Protein AF-A0A4V2XV03-F1 (afdb_monomer)

Mean predicted aligned error: 6.7 Å

Sequence (276 aa):
MIDAARNVFGERLPIWFRFLADQPLDALDALFARSYHHGPLHTVEPDHLLLEWATTIRDAGFHRALDETIAGWLTRRWRPDGGAQPGVDVVWQRALRTIANLDPVPRGCVQVLRNHWDDALRRLGPMTRNAAHDPLGWYWAAVSRVQPDDALVEHWFRLCNVTPGTPVFHAHWGLLGLRRLDGPAPHVAAMTMAGLRRFLLAVDAMVADRRLHQTEGRALARTECHAVLRAYPARALWREHWGDGSDLPVEPRRWLRGVVRDLDGGSSRSKSTGLK

Secondary structure (DSSP, 8-state):
-HHHHHHHHGGG--HHHHHHHHSHHHHHHHHHTT-S--GGGGGS-HHHHHHHHHHH---HHHHHHHHHHHHHHHHHHHS--SS--TTHHHHHHHHHHHHHH-SS--HHHHHHHHHTHHHHHHHHGGG--BTTB-HHHHHHHHHTT---SGGGHHHHHHHHTT-TTS-GGGHHHHHHHHHT-SS-HHHHHHHHHHHHHHHHHHHHHHHHTTSS-HHHHHHHHHHHHHHHHHH---HHHHHHHHTTTTTS-HHHHHHHHHHHHHHHHHHTTSS-----

Nearest PDB structures (foldseek):
  3qml-assembly2_D  TM=4.808E-01  e=4.958E+00  Saccharomyces cerevisiae
  5qsu-assembly3_B  TM=2.839E-01  e=7.245E-01  Homo sapiens
  6nmg-assembly1_A  TM=4.837E-01  e=6.643E+00  Rattus norvegicus
  7sqc-assembly1_N0  TM=3.877E-01  e=4.958E+00  Chlamydomonas reinhardtii

pLDDT: mean 87.42, std 12.88, range [32.09, 98.25]

Radius of gyration: 21.59 Å; Cα contacts (8 Å, |Δi|>4): 296; chains: 1; bounding box: 47×52×56 Å

Foldseek 3Di:
DVVLQCVQQPPNRFVLVVCCVVPVLVSLVCLQLLVDDRDPCSVPNSLVVVQVSLVRSVDPVVLQVVLVSLLVNCLVVQDDPDDDDPCVLSSLQSSLLSQLRHPPRSVSNLVSLVVCVVCLCVRNVVQCDDLVRGSSLSSLSNNLQDAPDCPCLVVLLVQLLCPPPRDLSSNLSSLSSLCSHDDDPLVSLLSSVVSLLSNLVNLVVCCVVVVDPPVRSLVVNLVSLLVSCVSPVPVVSVCVRQVQVPVHPPSSSVSNVVNVVVVVVVVVPPDDDDDD

Structure (mmCIF, N/CA/C/O backbone):
data_AF-A0A4V2XV03-F1
#
_entry.id   AF-A0A4V2XV03-F1
#
loop_
_atom_site.group_PDB
_atom_site.id
_atom_site.type_symbol
_atom_site.label_atom_id
_atom_site.label_alt_id
_atom_site.label_comp_id
_atom_site.label_asym_id
_atom_site.label_entity_id
_atom_site.label_seq_id
_atom_site.pdbx_PDB_ins_code
_atom_site.Cartn_x
_atom_site.Cartn_y
_atom_site.Cartn_z
_atom_site.occupancy
_atom_site.B_iso_or_equiv
_atom_site.auth_seq_id
_atom_site.auth_comp_id
_atom_site.auth_asym_id
_atom_site.auth_atom_id
_atom_site.pdbx_PDB_model_num
ATOM 1 N N . MET A 1 1 ? -12.814 8.387 22.181 1.00 85.81 1 MET A N 1
ATOM 2 C CA . MET A 1 1 ? -13.261 7.574 21.025 1.00 85.81 1 MET A CA 1
ATOM 3 C C . MET A 1 1 ? -14.786 7.533 20.906 1.00 85.81 1 MET A C 1
ATOM 5 O O . MET A 1 1 ? -15.294 7.984 19.889 1.00 85.81 1 MET A O 1
ATOM 9 N N . ILE A 1 2 ? -15.519 7.061 21.927 1.00 90.38 2 ILE A N 1
ATOM 10 C CA . ILE A 1 2 ? -16.995 6.993 21.903 1.00 90.38 2 ILE A CA 1
ATOM 11 C C . ILE A 1 2 ? -17.653 8.349 21.643 1.00 90.38 2 ILE A C 1
ATOM 13 O O . ILE A 1 2 ? -18.540 8.430 20.800 1.00 90.38 2 ILE A O 1
ATOM 17 N N . ASP A 1 3 ? -17.216 9.410 22.321 1.00 89.62 3 ASP A N 1
ATOM 18 C CA . ASP A 1 3 ? -17.866 10.721 22.189 1.00 89.62 3 ASP A CA 1
ATOM 19 C C . ASP A 1 3 ? -17.693 11.314 20.788 1.00 89.62 3 ASP A C 1
ATOM 21 O O . ASP A 1 3 ? -18.649 11.809 20.200 1.00 89.62 3 ASP A O 1
ATOM 25 N N . ALA A 1 4 ? -16.512 11.146 20.188 1.00 90.25 4 ALA A N 1
ATOM 26 C CA . ALA A 1 4 ? -16.268 11.519 18.798 1.00 90.25 4 ALA A CA 1
ATOM 27 C C . ALA A 1 4 ? -17.191 10.765 17.824 1.00 90.25 4 ALA A C 1
ATOM 29 O O . ALA A 1 4 ? -17.762 11.366 16.917 1.00 90.25 4 ALA A O 1
ATOM 30 N N . ALA A 1 5 ? -17.392 9.462 18.037 1.00 88.81 5 ALA A N 1
ATOM 31 C CA . ALA A 1 5 ? -18.309 8.672 17.223 1.00 88.81 5 ALA A CA 1
ATOM 32 C C . ALA A 1 5 ? -19.783 9.062 17.463 1.00 88.81 5 ALA A C 1
ATOM 34 O O . ALA A 1 5 ? -20.564 9.124 16.515 1.00 88.81 5 ALA A O 1
ATOM 35 N N . ARG A 1 6 ? -20.172 9.391 18.703 1.00 91.44 6 ARG A N 1
ATOM 36 C CA . ARG A 1 6 ? -21.517 9.904 19.029 1.00 91.44 6 ARG A CA 1
ATOM 37 C C . ARG A 1 6 ? -21.805 11.242 18.361 1.00 91.44 6 ARG A C 1
ATOM 39 O O . ARG A 1 6 ? -22.926 11.442 17.915 1.00 91.44 6 ARG A O 1
ATOM 46 N N . ASN A 1 7 ? -20.814 12.121 18.230 1.00 91.12 7 ASN A N 1
ATOM 47 C CA . ASN A 1 7 ? -20.992 13.397 17.533 1.00 91.12 7 ASN A CA 1
ATOM 48 C C . ASN A 1 7 ? -21.374 13.218 16.054 1.00 91.12 7 ASN A C 1
ATOM 50 O O . ASN A 1 7 ? -22.020 14.089 15.482 1.00 91.12 7 ASN A O 1
ATOM 54 N N . VAL A 1 8 ? -20.998 12.090 15.442 1.00 90.94 8 VAL A 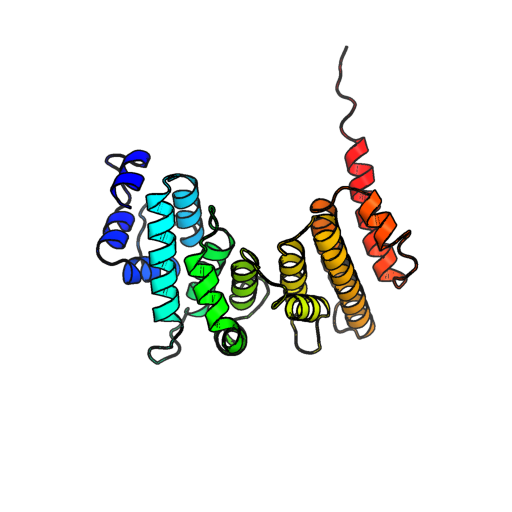N 1
ATOM 55 C CA . VAL A 1 8 ? -21.321 11.762 14.046 1.00 90.94 8 VAL A CA 1
ATOM 56 C C . VAL A 1 8 ? -22.606 10.938 13.938 1.00 90.94 8 VAL A C 1
ATOM 58 O O . VAL A 1 8 ? -23.463 11.231 13.110 1.00 90.94 8 VAL A O 1
ATOM 61 N N . PHE A 1 9 ? -22.749 9.896 14.760 1.00 88.12 9 PHE A N 1
ATOM 62 C CA . PHE A 1 9 ? -23.831 8.912 14.628 1.00 88.12 9 PHE A CA 1
ATOM 63 C C . PHE A 1 9 ? -25.027 9.160 15.559 1.00 88.12 9 PHE A C 1
ATOM 65 O O . PHE A 1 9 ? -26.047 8.473 15.451 1.00 88.12 9 PHE A O 1
ATOM 72 N N . GLY A 1 10 ? -24.922 10.121 16.478 1.00 88.56 10 G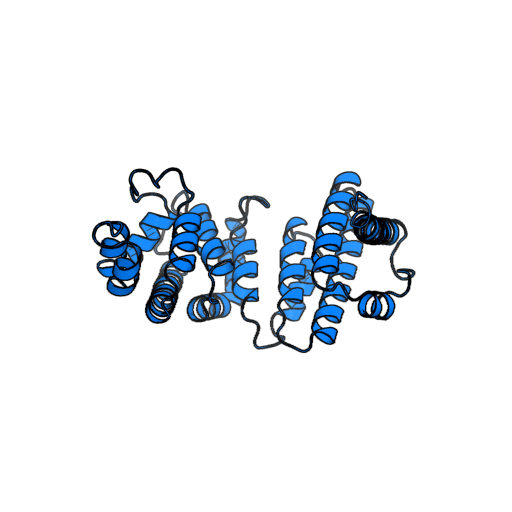LY A N 1
ATOM 73 C CA . GLY A 1 10 ? -25.941 10.424 17.479 1.00 88.56 10 GLY A CA 1
ATOM 74 C C . GLY A 1 10 ? -26.314 9.201 18.319 1.00 88.56 10 GLY A C 1
ATOM 75 O O . GLY A 1 10 ? -25.468 8.392 18.711 1.00 88.56 10 GLY A O 1
ATOM 76 N N . GLU A 1 11 ? -27.613 9.034 18.560 1.00 81.50 11 GLU A N 1
ATOM 77 C 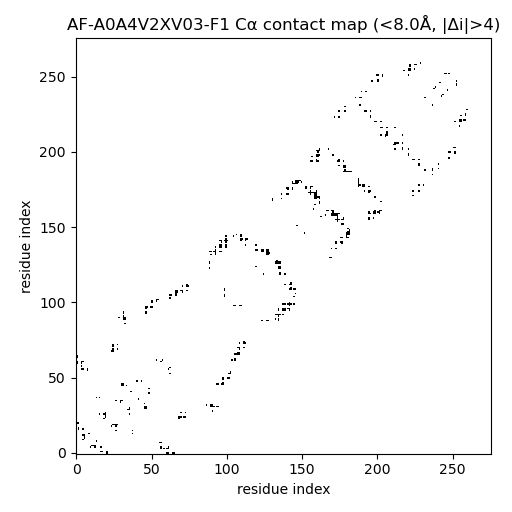CA . GLU A 1 11 ? -28.170 7.891 19.297 1.00 81.50 11 GLU A CA 1
ATOM 78 C C . GLU A 1 11 ? -28.016 6.552 18.556 1.00 81.50 11 GLU A C 1
ATOM 80 O O . GLU A 1 11 ? -28.102 5.490 19.171 1.00 81.50 11 GLU A O 1
ATOM 85 N N . ARG A 1 12 ? -27.728 6.581 17.247 1.00 82.94 12 ARG A N 1
ATOM 86 C CA . ARG A 1 12 ? -27.554 5.393 16.394 1.00 82.94 12 ARG A CA 1
ATOM 87 C C . ARG A 1 12 ? -26.100 4.923 16.311 1.00 82.94 12 ARG A C 1
ATOM 89 O O . ARG A 1 12 ? -25.708 4.318 15.316 1.00 82.94 12 ARG A O 1
ATOM 96 N N . LEU A 1 13 ? -25.299 5.189 17.344 1.00 84.62 13 LEU A N 1
ATOM 97 C CA . LEU A 1 13 ? -23.917 4.720 17.429 1.00 84.62 13 LEU A CA 1
ATOM 98 C C . LEU A 1 13 ? -23.850 3.195 17.204 1.00 84.62 13 LEU A C 1
ATOM 100 O O . LEU A 1 13 ? -24.446 2.453 17.994 1.00 84.62 13 LEU A O 1
ATOM 104 N N . PRO A 1 14 ? -23.104 2.709 16.191 1.00 86.25 14 PRO A N 1
ATOM 105 C CA . PRO A 1 14 ? -22.914 1.277 15.995 1.00 86.25 14 PRO A CA 1
ATOM 106 C C . PRO A 1 14 ? -22.408 0.597 17.274 1.00 86.25 14 PRO A C 1
ATOM 108 O O . PRO A 1 14 ? -21.437 1.055 17.877 1.00 86.25 14 PRO A O 1
ATOM 111 N N . ILE A 1 15 ? -23.039 -0.515 17.678 1.00 87.00 15 ILE A N 1
ATOM 112 C CA . ILE A 1 15 ? -22.687 -1.249 18.914 1.00 87.00 15 ILE A CA 1
ATOM 113 C C . ILE A 1 15 ? -21.212 -1.663 18.914 1.00 87.00 15 ILE A C 1
ATOM 115 O O . ILE A 1 15 ? -20.582 -1.684 19.970 1.00 87.00 15 ILE A O 1
ATOM 119 N N . TRP A 1 16 ? -20.635 -1.895 17.732 1.00 90.31 16 TRP A N 1
ATOM 120 C CA . TRP A 1 16 ? -19.216 -2.190 17.591 1.00 90.31 16 TRP A CA 1
ATOM 121 C C . TRP A 1 16 ? -18.310 -1.124 18.225 1.00 90.31 16 TRP A C 1
ATOM 123 O O . TRP A 1 16 ? -17.302 -1.485 18.815 1.00 90.31 16 TRP A O 1
ATOM 133 N N . PHE A 1 17 ? -18.673 0.166 18.213 1.00 90.62 17 PHE A N 1
ATOM 134 C CA . PHE A 1 17 ? -17.872 1.190 18.898 1.00 90.62 17 PHE A CA 1
ATOM 135 C C . PHE A 1 17 ? -17.838 0.993 20.414 1.00 90.62 17 PHE A C 1
ATOM 137 O O . PHE A 1 17 ? -16.804 1.238 21.025 1.00 90.62 17 PHE A O 1
ATOM 144 N N . ARG A 1 18 ? -18.942 0.533 21.021 1.00 89.75 18 ARG A N 1
ATOM 145 C CA . ARG A 1 18 ? -18.963 0.179 22.450 1.00 89.75 18 ARG A CA 1
ATOM 146 C C . ARG A 1 18 ? -18.081 -1.038 22.706 1.00 89.75 18 ARG A C 1
ATOM 148 O O . ARG A 1 18 ? -17.255 -1.000 23.604 1.00 89.75 18 ARG A O 1
ATOM 155 N N . PHE A 1 19 ? -18.177 -2.055 21.848 1.00 92.88 19 PHE A N 1
ATOM 156 C CA . PHE A 1 19 ? -17.307 -3.228 21.931 1.00 92.88 19 PHE A CA 1
ATOM 157 C C . PHE A 1 19 ? -15.821 -2.859 21.804 1.00 92.88 19 PHE A C 1
ATOM 159 O O . PHE A 1 19 ? -15.013 -3.331 22.592 1.00 92.88 19 PHE A O 1
ATOM 166 N N . LEU A 1 20 ? -15.470 -1.954 20.885 1.00 93.19 20 LEU A N 1
ATOM 167 C CA . LEU A 1 20 ? -14.112 -1.428 20.733 1.00 93.19 20 LEU A CA 1
ATOM 168 C C . LEU A 1 20 ? -13.634 -0.660 21.973 1.00 93.19 20 LEU A C 1
ATOM 170 O O . LEU A 1 20 ? -12.458 -0.735 22.312 1.00 93.19 20 LEU A O 1
ATOM 174 N N . ALA A 1 21 ? -14.519 0.075 22.647 1.00 91.25 21 ALA A N 1
ATOM 175 C CA . ALA A 1 21 ? -14.165 0.800 23.864 1.00 91.25 21 ALA A CA 1
ATOM 176 C C . ALA A 1 21 ? -13.942 -0.131 25.066 1.00 91.25 21 ALA A C 1
ATOM 178 O O . ALA A 1 21 ? -13.019 0.104 25.842 1.00 91.25 21 ALA A O 1
ATOM 179 N N . ASP A 1 22 ? -14.757 -1.180 25.199 1.00 92.81 22 ASP A N 1
ATOM 180 C CA . ASP A 1 22 ? -14.702 -2.097 26.342 1.00 92.81 22 ASP A CA 1
ATOM 181 C C . ASP A 1 22 ? -13.631 -3.190 26.162 1.00 92.81 22 ASP A C 1
ATOM 183 O O . ASP A 1 22 ? -12.929 -3.548 27.106 1.00 92.81 22 ASP A O 1
ATOM 187 N N . GLN A 1 23 ? -13.507 -3.733 24.947 1.00 93.88 23 GLN A N 1
ATOM 188 C CA . GLN A 1 23 ? -12.651 -4.872 24.591 1.00 93.88 23 GLN A CA 1
ATOM 189 C C . GLN A 1 23 ? -11.949 -4.616 23.241 1.00 93.88 23 GLN A C 1
ATOM 191 O O . GLN A 1 23 ? -12.267 -5.245 22.228 1.00 93.88 23 GLN A O 1
ATOM 196 N N . PRO A 1 24 ? -10.979 -3.685 23.191 1.00 92.69 24 PRO A N 1
ATOM 197 C CA . PRO A 1 24 ? -10.413 -3.183 21.940 1.00 92.69 24 PRO A CA 1
ATOM 198 C C . PRO A 1 24 ? -9.788 -4.252 21.040 1.00 92.69 24 PRO A C 1
ATOM 200 O O . PRO A 1 24 ? -9.989 -4.248 19.825 1.00 92.69 24 PRO A O 1
ATOM 203 N N . LEU A 1 25 ? -9.017 -5.169 21.629 1.00 91.19 25 LEU A N 1
ATOM 204 C CA . LEU A 1 25 ? -8.301 -6.194 20.870 1.00 91.19 25 LEU A CA 1
ATOM 205 C C . LEU A 1 25 ? -9.271 -7.222 20.281 1.00 91.19 25 LEU A C 1
ATOM 207 O O . LEU A 1 25 ? -9.180 -7.525 19.092 1.00 91.19 25 LEU A O 1
ATOM 211 N N . ASP A 1 26 ? -10.241 -7.671 21.078 1.00 90.88 26 ASP A N 1
ATOM 212 C CA . ASP A 1 26 ? -11.268 -8.618 20.640 1.00 90.88 26 ASP A CA 1
ATOM 213 C C . ASP A 1 26 ? -12.202 -7.989 19.596 1.00 90.88 26 ASP A C 1
ATOM 215 O O . ASP A 1 26 ? -12.634 -8.658 18.658 1.00 90.88 26 ASP A O 1
ATOM 219 N N . ALA A 1 27 ? -12.471 -6.685 19.698 1.00 92.94 27 ALA A N 1
ATOM 220 C CA . ALA A 1 27 ? -13.250 -5.950 18.708 1.00 92.94 27 ALA A CA 1
ATOM 221 C C . ALA A 1 27 ? -12.554 -5.858 17.348 1.00 92.94 27 ALA A C 1
ATOM 223 O O . ALA A 1 27 ? -13.217 -6.014 16.316 1.00 92.94 27 ALA A O 1
ATOM 224 N N . LEU A 1 28 ? -11.236 -5.634 17.334 1.00 93.44 28 LEU A N 1
ATOM 225 C CA . LEU A 1 28 ? -10.435 -5.659 16.110 1.00 93.44 28 LEU A CA 1
ATOM 226 C C . LEU A 1 28 ? -10.327 -7.071 15.532 1.00 93.44 28 LEU A C 1
ATOM 228 O O . LEU A 1 28 ? -10.487 -7.246 14.324 1.00 93.44 28 LEU A O 1
ATOM 232 N N . ASP A 1 29 ? -10.131 -8.084 16.377 1.00 90.69 29 ASP A N 1
ATOM 233 C CA . ASP A 1 29 ? -10.148 -9.481 15.942 1.00 90.69 29 ASP A CA 1
ATOM 234 C C . ASP A 1 29 ? -11.478 -9.845 15.294 1.00 90.69 29 ASP A C 1
ATOM 236 O O . ASP A 1 29 ? -11.501 -10.391 14.188 1.00 90.69 29 ASP A O 1
ATOM 240 N N . ALA A 1 30 ? -12.588 -9.487 15.936 1.00 90.56 30 ALA A N 1
ATOM 241 C CA . ALA A 1 30 ? -13.909 -9.802 15.426 1.00 90.56 30 ALA A CA 1
ATOM 242 C C . ALA A 1 30 ? -14.243 -9.044 14.133 1.00 90.56 30 ALA A C 1
ATOM 244 O O . ALA A 1 30 ? -14.914 -9.588 13.250 1.00 90.56 30 ALA A O 1
ATOM 245 N N . LEU A 1 31 ? -13.736 -7.814 13.991 1.00 91.69 31 LEU A N 1
ATOM 246 C CA . LEU A 1 31 ? -13.840 -7.033 12.762 1.00 91.69 31 LEU A CA 1
ATOM 247 C C . LEU A 1 31 ? -13.065 -7.713 11.623 1.00 91.69 31 LEU A C 1
ATOM 249 O O . LEU A 1 31 ? -13.647 -8.067 10.597 1.00 91.69 31 LEU A O 1
ATOM 253 N N . PHE A 1 32 ? -11.762 -7.947 11.794 1.00 91.44 32 PHE A N 1
ATOM 254 C CA . PHE A 1 32 ? -10.912 -8.467 10.718 1.00 91.44 32 PHE A CA 1
ATOM 255 C C . PHE A 1 32 ? -11.215 -9.930 10.373 1.00 91.44 32 PHE A C 1
ATOM 257 O O . PHE A 1 32 ? -11.146 -10.312 9.199 1.00 91.44 32 PHE A O 1
ATOM 264 N N . ALA A 1 33 ? -11.627 -10.739 11.351 1.00 89.25 33 ALA A N 1
ATOM 265 C CA . ALA A 1 33 ? -12.103 -12.103 11.125 1.00 89.25 33 ALA A CA 1
ATOM 266 C C . ALA A 1 33 ? -13.525 -12.161 10.542 1.00 89.25 33 ALA A C 1
ATOM 268 O O . ALA A 1 33 ? -13.968 -13.235 10.139 1.00 89.25 33 ALA A O 1
ATOM 269 N N . ARG A 1 34 ? -14.237 -11.024 10.459 1.00 86.81 34 ARG A N 1
ATOM 270 C CA . ARG A 1 34 ? -15.654 -10.943 10.063 1.00 86.81 34 ARG A CA 1
ATOM 271 C C . ARG A 1 34 ? -16.563 -11.809 10.952 1.00 86.81 34 ARG A C 1
ATOM 273 O O . ARG A 1 34 ? -17.575 -12.330 10.491 1.00 86.81 34 ARG A O 1
ATOM 280 N N . SER A 1 35 ? -16.212 -11.972 12.226 1.00 85.88 35 SER A N 1
ATOM 281 C CA . SER A 1 35 ? -17.030 -12.707 13.199 1.00 85.88 35 SER A CA 1
ATOM 282 C C . SER A 1 35 ? -18.002 -11.804 13.964 1.00 85.88 35 SER A C 1
ATOM 284 O O . SER A 1 35 ? -18.899 -12.309 14.635 1.00 85.88 35 SER A O 1
ATOM 286 N N . TYR A 1 36 ? -17.886 -10.477 13.830 1.00 84.50 36 TYR A N 1
ATOM 287 C CA . TYR A 1 36 ? -18.847 -9.530 14.394 1.00 84.50 36 TYR A CA 1
ATOM 288 C C . TYR A 1 36 ? -20.025 -9.244 13.443 1.00 84.50 36 TYR A C 1
ATOM 290 O O . TYR A 1 36 ? -19.849 -8.945 12.255 1.00 84.50 36 TYR A O 1
ATOM 298 N N . HIS A 1 37 ? -21.254 -9.283 13.965 1.00 82.12 37 HIS A N 1
ATOM 299 C CA . HIS A 1 37 ? -22.452 -8.942 13.198 1.00 82.12 37 HIS A CA 1
ATOM 300 C C . HIS A 1 37 ? -22.727 -7.431 13.239 1.00 82.12 37 HIS A 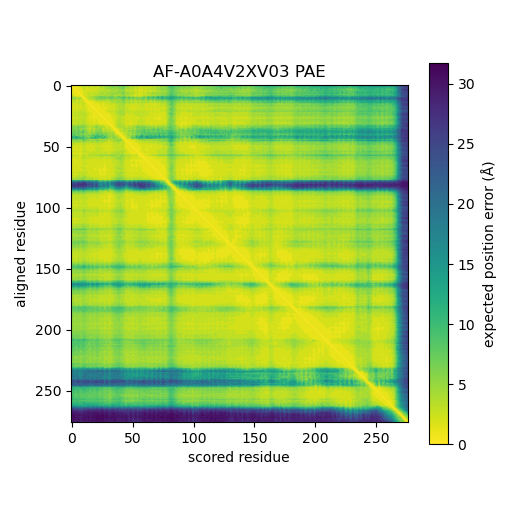C 1
ATOM 302 O O . HIS A 1 37 ? -23.125 -6.884 14.264 1.00 82.12 37 HIS A O 1
ATOM 308 N N . HIS A 1 38 ? -22.565 -6.756 12.099 1.00 79.38 38 HIS A N 1
ATOM 309 C CA . HIS A 1 38 ? -22.799 -5.312 11.955 1.00 79.38 38 HIS A CA 1
ATOM 310 C C . HIS A 1 38 ? -24.222 -4.965 11.471 1.00 79.38 38 HIS A C 1
ATOM 312 O O . HIS A 1 38 ? -24.451 -3.873 10.946 1.00 79.38 38 HIS A O 1
ATOM 318 N N . GLY A 1 39 ? -25.186 -5.883 11.603 1.00 82.06 39 GLY A N 1
ATOM 319 C CA . GLY A 1 39 ? -26.541 -5.663 11.102 1.00 82.06 39 GLY A CA 1
ATOM 320 C C . GLY A 1 39 ? -26.552 -5.462 9.578 1.00 82.06 39 GLY A C 1
ATOM 321 O O . GLY A 1 39 ? -25.866 -6.201 8.866 1.00 82.06 39 GLY A O 1
ATOM 322 N N . PRO A 1 40 ? -27.266 -4.442 9.062 1.00 77.38 40 PRO A N 1
ATOM 323 C CA . PRO A 1 40 ? -27.317 -4.132 7.629 1.00 77.38 40 PRO A CA 1
ATOM 324 C C . PRO A 1 40 ? -25.952 -3.879 6.970 1.00 77.38 40 PRO A C 1
ATOM 326 O O . PRO A 1 40 ? -25.822 -4.041 5.764 1.00 77.38 40 PRO A O 1
ATOM 329 N N . LEU A 1 41 ? -24.924 -3.506 7.742 1.00 78.31 41 LEU A N 1
ATOM 330 C CA . LEU A 1 41 ? -23.585 -3.199 7.225 1.00 78.31 41 LEU A CA 1
ATOM 331 C C . LEU A 1 41 ? -22.717 -4.451 7.008 1.00 78.31 41 LEU A C 1
ATOM 333 O O . LEU A 1 41 ? -21.603 -4.348 6.508 1.00 78.31 41 LEU A O 1
ATOM 337 N N . HIS A 1 42 ? -23.204 -5.648 7.353 1.00 76.62 42 HIS A N 1
ATOM 338 C CA . HIS A 1 42 ? -22.429 -6.892 7.249 1.00 76.62 42 HIS A CA 1
ATOM 339 C C . HIS A 1 42 ? -22.137 -7.335 5.795 1.00 76.62 42 HIS A C 1
ATOM 341 O O . HIS A 1 42 ? -21.327 -8.240 5.563 1.00 76.62 42 HIS A O 1
ATOM 347 N N . THR A 1 43 ? -22.783 -6.715 4.802 1.00 71.50 43 THR A N 1
ATOM 348 C CA . THR A 1 43 ? -22.480 -6.910 3.374 1.00 71.50 43 THR A CA 1
ATOM 349 C C . THR A 1 43 ? -21.222 -6.168 2.922 1.00 71.50 43 THR A C 1
ATOM 351 O O . THR A 1 43 ? -20.694 -6.482 1.859 1.00 71.50 43 THR A O 1
ATOM 354 N N . VAL A 1 44 ? -20.742 -5.196 3.705 1.00 77.69 44 VAL A N 1
ATOM 355 C CA . VAL A 1 44 ? -19.527 -4.421 3.427 1.00 77.69 44 VAL A CA 1
ATOM 356 C C . VAL A 1 44 ? -18.303 -5.195 3.926 1.00 77.69 44 VAL A C 1
ATOM 358 O O . VAL A 1 44 ? -18.365 -5.868 4.957 1.00 77.69 44 VAL A O 1
ATOM 361 N N . GLU A 1 45 ? -17.176 -5.113 3.210 1.00 85.19 45 GLU A N 1
ATOM 362 C CA . GLU A 1 45 ? -15.908 -5.636 3.734 1.00 85.19 45 GLU A CA 1
ATOM 363 C C . GLU A 1 45 ? -15.550 -4.899 5.039 1.00 85.19 45 GLU A C 1
ATOM 365 O O . GLU A 1 45 ? -15.558 -3.665 5.073 1.00 85.19 45 GLU A O 1
ATOM 370 N N . PRO A 1 46 ? -15.245 -5.622 6.128 1.00 83.31 46 PRO A N 1
ATOM 371 C CA . PRO A 1 46 ? -15.196 -5.033 7.465 1.00 83.31 46 PRO A CA 1
ATOM 372 C C . PRO A 1 46 ? -14.092 -3.981 7.626 1.00 83.31 46 PRO A C 1
ATOM 374 O O . PRO A 1 46 ? -14.253 -3.014 8.365 1.00 83.31 46 PRO A O 1
ATOM 377 N N . ASP A 1 47 ? -12.984 -4.114 6.904 1.00 88.50 47 ASP A N 1
ATOM 378 C CA . ASP A 1 47 ? -11.934 -3.101 6.890 1.00 88.50 47 ASP A CA 1
ATOM 379 C C . ASP A 1 47 ? -12.318 -1.849 6.088 1.00 88.50 47 ASP A C 1
ATOM 381 O O . ASP A 1 47 ? -11.948 -0.746 6.483 1.00 88.50 47 ASP A O 1
ATOM 385 N N . HIS A 1 48 ? -13.118 -1.975 5.022 1.00 91.00 48 HIS A N 1
ATOM 386 C CA . HIS A 1 48 ? -13.658 -0.803 4.322 1.00 91.00 48 HIS A CA 1
ATOM 387 C C . HIS A 1 48 ? -14.599 -0.010 5.230 1.00 91.00 48 HIS A C 1
ATOM 389 O O . HIS A 1 48 ? -14.531 1.215 5.255 1.00 91.00 48 HIS A O 1
ATOM 395 N N . LEU A 1 49 ? -15.412 -0.704 6.030 1.00 90.38 49 LEU A N 1
ATOM 396 C CA . LEU A 1 49 ? -16.295 -0.064 6.999 1.00 90.38 49 LEU A CA 1
ATOM 397 C C . LEU A 1 49 ? -15.510 0.765 8.030 1.00 90.38 49 LEU A C 1
ATOM 399 O O . LEU A 1 49 ? -15.881 1.899 8.333 1.00 90.38 49 LEU A O 1
ATOM 403 N N . LEU A 1 50 ? -14.387 0.238 8.530 1.00 92.19 50 LEU A N 1
ATOM 404 C CA . LEU A 1 50 ? -13.517 0.982 9.444 1.00 92.19 50 LEU A CA 1
ATOM 405 C C . LEU A 1 50 ? -12.866 2.199 8.769 1.00 92.19 50 LEU A C 1
ATOM 407 O O . LEU A 1 50 ? -12.773 3.258 9.390 1.00 92.19 50 LEU A O 1
ATOM 411 N N . LEU A 1 51 ? -12.452 2.078 7.504 1.00 94.06 51 LEU A N 1
ATOM 412 C CA . LEU A 1 51 ? -11.919 3.203 6.726 1.00 94.06 51 LEU A CA 1
ATOM 413 C C . LEU A 1 51 ? -12.975 4.294 6.489 1.00 94.06 51 LEU A C 1
ATOM 415 O O . LEU A 1 51 ? -12.673 5.481 6.626 1.00 94.06 51 LEU A O 1
ATOM 419 N N . GLU A 1 52 ? -14.218 3.917 6.185 1.00 92.12 52 GLU A N 1
ATOM 420 C CA . GLU A 1 52 ? -15.340 4.851 6.039 1.00 92.12 52 GLU A CA 1
ATOM 421 C C . GLU A 1 52 ? -15.637 5.587 7.348 1.00 92.12 52 GLU A C 1
ATOM 423 O O . GLU A 1 52 ? -15.769 6.814 7.362 1.00 92.12 52 GLU A O 1
ATOM 428 N N . TRP A 1 53 ? -15.684 4.864 8.469 1.00 92.69 53 TRP A N 1
ATOM 429 C CA . TRP A 1 53 ? -15.851 5.476 9.785 1.00 92.69 53 TRP A CA 1
ATOM 430 C C . TRP A 1 53 ? -14.708 6.417 10.143 1.00 92.69 53 TRP A C 1
ATOM 432 O O . TRP A 1 53 ? -14.983 7.525 10.596 1.00 92.69 53 TRP A O 1
ATOM 442 N N . ALA A 1 54 ? -13.454 6.027 9.901 1.00 93.44 54 ALA A N 1
ATOM 443 C CA . ALA A 1 54 ? -12.309 6.905 10.123 1.00 93.44 54 ALA A CA 1
ATOM 444 C C . ALA A 1 54 ? -12.396 8.168 9.253 1.00 93.44 54 ALA A C 1
ATOM 446 O O . ALA A 1 54 ? -12.203 9.269 9.750 1.00 93.44 54 ALA A O 1
ATOM 447 N N . THR A 1 55 ? -12.791 8.041 7.986 1.00 92.88 55 THR A N 1
ATOM 448 C CA . THR A 1 55 ? -12.962 9.195 7.082 1.00 92.88 55 THR A CA 1
ATOM 449 C C . THR A 1 55 ? -14.083 10.139 7.543 1.00 92.88 55 THR A C 1
ATOM 451 O O . THR A 1 55 ? -14.022 11.357 7.336 1.00 92.88 55 THR A O 1
ATOM 454 N N . THR A 1 56 ? -15.123 9.576 8.162 1.00 92.50 56 THR A N 1
ATOM 455 C CA . THR A 1 56 ? -16.303 10.316 8.629 1.00 92.50 56 THR A CA 1
ATOM 456 C C . THR A 1 56 ? -16.047 10.995 9.979 1.00 92.50 56 THR A C 1
ATOM 458 O O . THR A 1 56 ? -16.390 12.164 10.159 1.00 92.50 56 THR A O 1
ATOM 461 N N . ILE A 1 57 ? -15.415 10.297 10.927 1.00 93.12 57 ILE A N 1
ATOM 462 C CA . ILE A 1 57 ? -15.079 10.818 12.257 1.00 93.12 57 ILE A CA 1
ATOM 463 C C . ILE A 1 57 ? -13.739 11.554 12.183 1.00 93.12 57 ILE A C 1
ATOM 465 O O . ILE A 1 57 ? -12.702 11.027 12.569 1.00 93.12 57 ILE A O 1
ATOM 469 N N . ARG A 1 58 ? -13.768 12.813 11.736 1.00 90.06 58 ARG A N 1
ATOM 470 C CA . ARG A 1 58 ? -12.576 13.676 11.586 1.00 90.06 58 ARG A CA 1
ATOM 471 C C . ARG A 1 58 ? -12.016 14.223 12.908 1.00 90.06 58 ARG A C 1
ATOM 473 O O . ARG A 1 58 ? -11.445 15.312 12.945 1.00 90.06 58 ARG A O 1
ATOM 480 N N . ASP A 1 59 ? -12.214 13.504 14.007 1.00 95.12 59 ASP A N 1
ATOM 481 C CA . ASP A 1 59 ? -11.734 13.893 15.330 1.00 95.12 59 ASP A CA 1
ATOM 482 C C . ASP A 1 59 ? -10.302 13.389 15.557 1.00 95.12 59 ASP A C 1
ATOM 484 O O . ASP A 1 59 ? -10.009 12.198 15.445 1.00 95.12 59 ASP A O 1
ATOM 488 N N . ALA A 1 60 ? -9.389 14.291 15.922 1.00 94.00 60 ALA A N 1
ATOM 489 C CA . ALA A 1 60 ? -7.986 13.936 16.134 1.00 94.00 60 ALA A CA 1
ATOM 490 C C . ALA A 1 60 ? -7.793 12.958 17.310 1.00 94.00 60 ALA A C 1
ATOM 492 O O . ALA A 1 60 ? -6.893 12.116 17.270 1.00 94.00 60 ALA A O 1
ATOM 493 N N . GLY A 1 61 ? -8.634 13.051 18.347 1.00 94.50 61 GLY A N 1
ATOM 494 C CA . GLY A 1 61 ? -8.617 12.128 19.482 1.00 94.50 61 GLY A CA 1
ATOM 495 C C . GLY A 1 61 ? -9.060 10.718 19.088 1.00 94.50 61 GLY A C 1
ATOM 496 O O . GLY A 1 61 ? -8.456 9.738 19.521 1.00 94.50 61 GLY A O 1
ATOM 497 N N . PHE A 1 62 ? -10.069 10.608 18.223 1.00 94.81 62 PHE A N 1
ATOM 498 C CA . PHE A 1 62 ? -10.516 9.354 17.628 1.00 94.81 62 PHE A CA 1
ATOM 499 C C . PHE A 1 62 ? -9.399 8.687 16.828 1.00 94.81 62 PHE A C 1
ATOM 501 O O . PHE A 1 62 ? -9.076 7.532 17.099 1.00 94.81 62 PHE A O 1
ATOM 508 N N . HIS A 1 63 ? -8.772 9.412 15.898 1.00 96.56 63 HIS A N 1
ATOM 509 C CA . HIS A 1 63 ? -7.710 8.851 15.062 1.00 96.56 63 HIS A CA 1
ATOM 510 C C . HIS A 1 63 ? -6.488 8.415 15.870 1.00 96.56 63 HIS A C 1
ATOM 512 O O . HIS A 1 63 ? -5.931 7.354 15.597 1.00 96.56 63 HIS A O 1
ATOM 518 N N . ARG A 1 64 ? -6.100 9.188 16.894 1.00 96.56 64 ARG A N 1
ATOM 519 C CA . ARG A 1 64 ? -5.015 8.804 17.807 1.00 96.56 64 ARG A CA 1
ATOM 520 C C . ARG A 1 64 ? -5.346 7.522 18.566 1.00 96.56 64 ARG A C 1
ATOM 522 O O . ARG A 1 64 ? -4.545 6.597 18.570 1.00 96.56 64 ARG A O 1
ATOM 529 N N . ALA A 1 65 ? -6.537 7.449 19.158 1.00 95.75 65 ALA A N 1
ATOM 530 C CA . ALA A 1 65 ? -6.953 6.268 19.903 1.00 95.75 65 ALA A CA 1
ATOM 531 C C . ALA A 1 65 ? -7.074 5.034 18.988 1.00 95.75 65 ALA A C 1
ATOM 533 O O . ALA A 1 65 ? -6.733 3.928 19.398 1.00 95.75 65 ALA A O 1
ATOM 534 N N . LEU A 1 66 ? -7.524 5.207 17.739 1.00 96.19 66 LEU A N 1
ATOM 535 C CA . LEU A 1 66 ? -7.575 4.130 16.750 1.00 96.19 66 LEU A CA 1
ATOM 536 C C . LEU A 1 66 ? -6.169 3.632 16.376 1.00 96.19 66 LEU A C 1
ATOM 538 O O . LEU A 1 66 ? -5.952 2.423 16.353 1.00 96.19 66 LEU A O 1
ATOM 542 N N . ASP A 1 67 ? -5.221 4.543 16.134 1.00 97.88 67 ASP A N 1
ATOM 543 C CA . ASP A 1 67 ? -3.812 4.214 15.873 1.00 97.88 67 ASP A CA 1
ATOM 544 C C . ASP A 1 67 ? -3.195 3.433 17.045 1.00 97.88 67 ASP A C 1
ATOM 546 O O . ASP A 1 67 ? -2.667 2.341 16.849 1.00 97.88 67 ASP A O 1
ATOM 550 N N . GLU A 1 68 ? -3.351 3.924 18.278 1.00 97.38 68 GLU A N 1
ATOM 551 C CA . GLU A 1 68 ? -2.883 3.246 19.497 1.00 97.38 68 GLU A CA 1
ATOM 552 C C . GLU A 1 68 ? -3.494 1.843 19.648 1.00 97.38 68 GLU A C 1
ATOM 554 O O . GLU A 1 68 ? -2.792 0.879 19.961 1.00 97.38 68 GLU A O 1
ATOM 559 N N . THR A 1 69 ? -4.793 1.708 19.370 1.00 96.81 69 THR A N 1
ATOM 560 C CA . THR A 1 69 ? -5.509 0.433 19.491 1.00 96.81 69 THR A CA 1
ATOM 561 C C . THR A 1 69 ? -5.012 -0.593 18.471 1.00 96.81 69 THR A C 1
ATOM 563 O O . THR A 1 69 ? -4.707 -1.732 18.833 1.00 96.81 69 THR A O 1
ATOM 566 N N . ILE A 1 70 ? -4.881 -0.197 17.200 1.00 97.25 70 ILE A N 1
ATOM 567 C CA . ILE A 1 70 ? -4.379 -1.082 16.141 1.00 97.25 70 ILE A CA 1
ATOM 568 C C . ILE A 1 70 ? -2.895 -1.409 16.373 1.00 97.25 70 ILE A C 1
ATOM 570 O O . ILE A 1 70 ? -2.491 -2.556 16.185 1.00 97.25 70 ILE A O 1
ATOM 574 N N . ALA A 1 71 ? -2.082 -0.461 16.844 1.00 97.38 71 ALA A N 1
ATOM 575 C CA . ALA A 1 71 ? -0.681 -0.705 17.191 1.00 97.38 71 ALA A CA 1
ATOM 576 C C . ALA A 1 71 ? -0.532 -1.722 18.339 1.00 97.38 71 ALA A C 1
ATOM 578 O O . ALA A 1 71 ? 0.320 -2.617 18.275 1.00 97.38 71 ALA A O 1
ATOM 579 N N . GLY A 1 72 ? -1.391 -1.635 19.361 1.00 95.38 72 GLY A N 1
ATOM 580 C CA . GLY A 1 72 ? -1.468 -2.624 20.438 1.00 95.38 72 GLY A CA 1
ATOM 581 C C . GLY A 1 72 ? -1.868 -4.009 19.924 1.00 95.38 72 GLY A C 1
ATOM 582 O O . GLY A 1 72 ? -1.242 -5.010 20.282 1.00 95.38 72 GLY A O 1
ATOM 583 N N . TRP A 1 73 ? -2.849 -4.061 19.018 1.00 95.19 73 TRP A N 1
ATOM 584 C CA . TRP A 1 73 ? -3.256 -5.293 18.341 1.00 95.19 73 TRP A CA 1
ATOM 585 C C . TRP A 1 73 ? -2.112 -5.916 17.541 1.00 95.19 73 TRP A C 1
ATOM 587 O O . TRP A 1 73 ? -1.816 -7.093 17.736 1.00 95.19 73 TRP A O 1
ATOM 597 N N . LEU A 1 74 ? -1.408 -5.131 16.717 1.00 95.50 74 LEU A N 1
ATOM 598 C CA . LEU A 1 74 ? -0.246 -5.592 15.951 1.00 95.50 74 LEU A CA 1
ATOM 599 C C . LEU A 1 74 ? 0.816 -6.188 16.871 1.00 95.50 74 LEU A C 1
ATOM 601 O O . LEU A 1 74 ? 1.235 -7.321 16.660 1.00 95.50 74 LEU A O 1
ATOM 605 N N . THR A 1 75 ? 1.206 -5.450 17.912 1.00 93.19 75 THR A N 1
ATOM 606 C CA . THR A 1 75 ? 2.241 -5.870 18.868 1.00 93.19 75 THR A CA 1
ATOM 607 C C . THR A 1 75 ? 1.906 -7.219 19.500 1.00 93.19 75 THR A C 1
ATOM 609 O O . THR A 1 75 ? 2.770 -8.091 19.604 1.00 93.19 75 THR A O 1
ATOM 612 N N . ARG A 1 76 ? 0.641 -7.418 19.892 1.00 90.31 76 ARG A N 1
ATOM 613 C CA . ARG A 1 76 ? 0.188 -8.672 20.499 1.00 90.31 76 ARG A CA 1
ATOM 614 C C . ARG A 1 76 ? 0.117 -9.807 19.479 1.00 90.31 76 ARG A C 1
ATOM 616 O O . ARG A 1 76 ? 0.645 -10.881 19.731 1.00 90.31 76 ARG A O 1
ATOM 623 N N . ARG A 1 77 ? -0.502 -9.560 18.323 1.00 88.62 77 ARG A N 1
ATOM 624 C CA . ARG A 1 77 ? -0.806 -10.571 17.295 1.00 88.62 77 ARG A CA 1
ATOM 625 C C . ARG A 1 77 ? 0.419 -10.991 16.479 1.00 88.62 77 ARG A C 1
ATOM 627 O O . ARG A 1 77 ? 0.396 -12.033 15.816 1.00 88.62 77 ARG A O 1
ATOM 634 N N . TRP A 1 78 ? 1.475 -10.173 16.471 1.00 89.38 78 TRP A N 1
ATOM 635 C CA . TRP A 1 78 ? 2.684 -10.458 15.703 1.00 89.38 78 TRP A CA 1
ATOM 636 C C . TRP A 1 78 ? 3.365 -11.743 16.179 1.00 89.38 78 TRP A C 1
ATOM 638 O O . TRP A 1 78 ? 3.772 -12.572 15.357 1.00 89.38 78 TRP A O 1
ATOM 648 N N . ARG A 1 79 ? 3.424 -11.943 17.504 1.00 78.75 79 ARG A N 1
ATOM 649 C CA . ARG A 1 79 ? 3.919 -13.176 18.123 1.00 78.75 79 ARG A CA 1
ATOM 650 C C . ARG A 1 79 ? 2.820 -14.249 18.055 1.00 78.75 79 ARG A C 1
ATOM 652 O O . ARG A 1 79 ? 1.691 -13.975 18.441 1.00 78.75 79 ARG A O 1
ATOM 659 N N . PRO A 1 80 ? 3.099 -15.452 17.529 1.00 64.69 80 PRO A N 1
ATOM 660 C CA . PRO A 1 80 ? 2.086 -16.496 17.438 1.00 64.69 80 PRO A CA 1
ATOM 661 C C . PRO A 1 80 ? 1.795 -17.096 18.821 1.00 64.69 80 PRO A C 1
ATOM 663 O O . PRO A 1 80 ? 2.697 -17.650 19.440 1.00 64.69 80 PRO A O 1
ATOM 666 N N . ASP A 1 81 ? 0.530 -17.094 19.247 1.00 53.78 81 ASP A N 1
ATOM 667 C CA . ASP A 1 81 ? 0.069 -17.756 20.484 1.00 53.78 81 ASP A CA 1
ATOM 668 C C . ASP A 1 81 ? -0.121 -19.287 20.331 1.00 53.78 81 ASP A C 1
ATOM 670 O O . ASP A 1 81 ? -0.796 -19.939 21.121 1.00 53.78 81 ASP A O 1
ATOM 674 N N . GLY A 1 82 ? 0.521 -19.896 19.330 1.00 45.28 82 GLY A N 1
ATOM 675 C CA . GLY A 1 82 ? 0.424 -21.328 19.045 1.00 45.28 82 GLY A CA 1
ATOM 676 C C . GLY A 1 82 ? -0.710 -21.684 18.075 1.00 45.28 82 GLY A C 1
ATOM 677 O O . GLY A 1 82 ? -1.850 -21.251 18.211 1.00 45.28 82 GLY A O 1
ATOM 678 N N . GLY A 1 83 ? -0.371 -22.505 17.076 1.00 49.09 83 GLY A N 1
ATOM 679 C CA . GLY A 1 83 ? -1.296 -23.047 16.077 1.00 49.09 83 GLY A CA 1
ATOM 680 C C . GLY A 1 83 ? -1.553 -22.125 14.879 1.00 49.09 83 GLY A C 1
ATOM 681 O O . GLY A 1 83 ? -1.936 -20.966 15.016 1.00 49.09 83 GLY A O 1
ATOM 682 N N . ALA A 1 84 ? -1.370 -22.655 13.667 1.00 56.50 84 ALA A N 1
ATOM 683 C CA . ALA A 1 84 ? -1.841 -22.002 12.451 1.00 56.50 84 ALA A CA 1
ATOM 684 C C . ALA A 1 84 ? -3.377 -22.051 12.429 1.00 56.50 84 ALA A C 1
ATOM 686 O O . ALA A 1 84 ? -3.967 -23.072 12.081 1.00 56.50 84 ALA A O 1
ATOM 687 N N . GLN A 1 85 ? -4.028 -20.965 12.847 1.00 65.56 85 GLN A N 1
ATOM 688 C CA . GLN A 1 85 ? -5.483 -20.865 12.765 1.00 65.56 85 GLN A CA 1
ATOM 689 C C . GLN A 1 85 ? -5.922 -20.654 11.303 1.00 65.56 85 GLN A C 1
ATOM 691 O O . GLN A 1 85 ? -5.346 -19.808 10.609 1.00 65.56 85 GLN A O 1
ATOM 696 N N . PRO A 1 86 ? -6.939 -21.389 10.815 1.00 66.94 86 PRO A N 1
ATOM 697 C CA . PRO A 1 86 ? -7.536 -21.131 9.508 1.00 66.94 86 PRO A CA 1
ATOM 698 C C . PRO A 1 86 ? -7.983 -19.667 9.365 1.00 66.94 86 PRO A C 1
ATOM 700 O O . PRO A 1 86 ? -8.571 -19.103 10.283 1.00 66.94 86 PRO A O 1
ATOM 703 N N . GLY A 1 87 ? -7.710 -19.046 8.213 1.00 82.06 87 GLY A N 1
ATOM 704 C CA . GLY A 1 87 ? -8.124 -17.665 7.912 1.00 82.06 87 GLY A CA 1
ATOM 705 C C . GLY A 1 87 ? -7.246 -16.561 8.515 1.00 82.06 87 GLY A C 1
ATOM 706 O O . GLY A 1 87 ? -7.561 -15.379 8.366 1.00 82.06 87 GLY A O 1
ATOM 707 N N . VAL A 1 88 ? -6.133 -16.915 9.170 1.00 87.69 88 VAL A N 1
ATOM 708 C CA . VAL A 1 88 ? -5.170 -15.945 9.722 1.00 87.69 88 VAL A CA 1
ATOM 709 C C . VAL A 1 88 ? -4.614 -14.991 8.658 1.00 87.69 88 VAL A C 1
ATOM 711 O O . VAL A 1 88 ? -4.371 -13.820 8.933 1.00 87.69 88 VAL A O 1
ATOM 714 N N . ASP A 1 89 ? -4.454 -15.474 7.433 1.00 90.38 89 ASP A N 1
ATOM 715 C CA . ASP A 1 89 ? -3.974 -14.721 6.280 1.00 90.38 89 ASP A CA 1
ATOM 716 C C . ASP A 1 89 ? -4.952 -13.618 5.849 1.00 90.38 89 ASP A C 1
ATOM 718 O O . ASP A 1 89 ? -4.541 -12.477 5.641 1.00 90.38 89 ASP A O 1
ATOM 722 N N . VAL A 1 90 ? -6.256 -13.910 5.827 1.00 91.19 90 VAL A N 1
ATOM 723 C CA . VAL A 1 90 ? -7.316 -12.920 5.563 1.00 91.19 90 VAL A CA 1
ATOM 724 C C . VAL A 1 90 ? -7.349 -11.838 6.644 1.00 91.19 90 VAL A C 1
ATOM 726 O O . VAL A 1 90 ? -7.490 -10.655 6.326 1.00 91.19 90 VAL A O 1
ATOM 729 N N . VAL A 1 91 ? -7.189 -12.223 7.914 1.00 92.38 91 VAL A N 1
ATOM 730 C CA . VAL A 1 91 ? -7.132 -11.277 9.041 1.00 92.38 91 VAL A CA 1
ATOM 731 C C . VAL A 1 91 ? -5.955 -10.313 8.872 1.00 92.38 91 VAL A C 1
ATOM 733 O O . VAL A 1 91 ? -6.148 -9.098 8.933 1.00 92.38 91 VAL A O 1
ATOM 736 N N . TRP A 1 92 ? -4.754 -10.831 8.587 1.00 94.38 92 TRP A N 1
ATOM 737 C CA . TRP A 1 92 ? -3.576 -9.996 8.330 1.00 94.38 92 TRP A CA 1
ATOM 738 C C . TRP A 1 92 ? -3.739 -9.117 7.096 1.00 94.38 92 TRP A C 1
ATOM 740 O O . TRP A 1 92 ? -3.413 -7.933 7.155 1.00 94.38 92 TRP A O 1
ATOM 750 N N . GLN A 1 93 ? -4.281 -9.655 6.001 1.00 94.81 93 GLN A N 1
ATOM 751 C CA . GLN A 1 93 ? -4.543 -8.875 4.796 1.00 94.81 93 GLN A CA 1
ATOM 752 C C . GLN A 1 93 ? -5.428 -7.663 5.096 1.00 94.81 93 GLN A C 1
ATOM 754 O O . GLN A 1 93 ? -5.085 -6.550 4.705 1.00 94.81 93 GLN A O 1
ATOM 759 N N . ARG A 1 94 ? -6.547 -7.859 5.802 1.00 95.38 94 ARG A N 1
ATOM 760 C CA . ARG A 1 94 ? -7.487 -6.781 6.145 1.00 95.38 94 ARG A CA 1
ATOM 761 C C . ARG A 1 94 ? -6.874 -5.759 7.095 1.00 95.38 94 ARG A C 1
ATOM 763 O O . ARG A 1 94 ? -6.999 -4.559 6.851 1.00 95.38 94 ARG A O 1
ATOM 770 N N . ALA A 1 95 ? -6.176 -6.209 8.136 1.00 96.12 95 ALA A N 1
ATOM 771 C CA . ALA A 1 95 ? -5.516 -5.313 9.083 1.00 96.12 95 ALA A CA 1
ATOM 772 C C . ALA A 1 95 ? -4.454 -4.440 8.388 1.00 96.12 95 ALA A C 1
ATOM 774 O O . ALA A 1 95 ? -4.473 -3.215 8.504 1.00 96.12 95 ALA A O 1
ATOM 775 N N . LEU A 1 96 ? -3.572 -5.048 7.591 1.00 97.88 96 LEU A N 1
ATOM 776 C CA . LEU A 1 96 ? -2.507 -4.332 6.881 1.00 97.88 96 LEU A CA 1
ATOM 777 C C . LEU A 1 96 ? -3.065 -3.414 5.788 1.00 97.88 96 LEU A C 1
ATOM 779 O O . LEU A 1 96 ? -2.604 -2.281 5.651 1.00 97.88 96 LEU A O 1
ATOM 783 N N . ARG A 1 97 ? -4.108 -3.846 5.067 1.00 96.88 97 ARG A N 1
ATOM 784 C CA . ARG A 1 97 ? -4.831 -2.996 4.109 1.00 96.88 97 ARG A CA 1
ATOM 785 C C . ARG A 1 97 ? -5.490 -1.799 4.791 1.00 96.88 97 ARG A C 1
ATOM 787 O O . ARG A 1 97 ? -5.437 -0.703 4.239 1.00 96.88 97 ARG A O 1
ATOM 794 N N . THR A 1 98 ? -6.053 -1.977 5.987 1.00 96.94 98 THR A N 1
ATOM 795 C CA . THR A 1 98 ? -6.594 -0.871 6.795 1.00 96.94 98 THR A CA 1
ATOM 796 C C . THR A 1 98 ? -5.495 0.147 7.086 1.00 96.94 98 THR A C 1
ATOM 798 O O . THR A 1 98 ? -5.619 1.314 6.727 1.00 96.94 98 THR A O 1
ATOM 801 N N . ILE A 1 99 ? -4.371 -0.294 7.655 1.00 97.81 99 ILE A N 1
ATOM 802 C CA . ILE A 1 99 ? -3.245 0.584 8.017 1.00 97.81 99 ILE A CA 1
ATOM 803 C C . ILE A 1 99 ? -2.695 1.312 6.783 1.00 97.81 99 ILE A C 1
ATOM 805 O O . ILE A 1 99 ? -2.439 2.515 6.827 1.00 97.81 99 ILE A O 1
ATOM 809 N N . ALA A 1 100 ? -2.562 0.604 5.659 1.00 97.56 100 ALA A N 1
ATOM 810 C CA . ALA A 1 100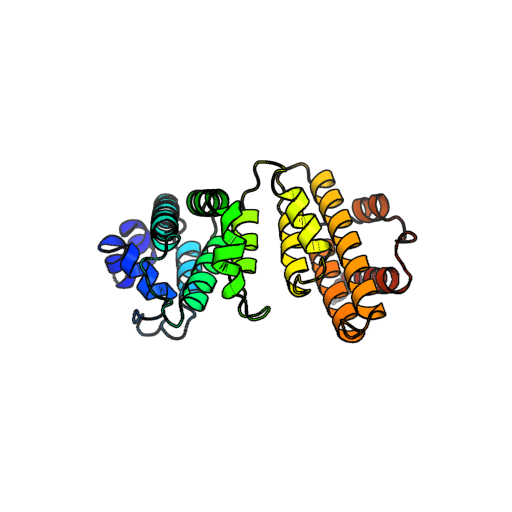 ? -2.067 1.167 4.409 1.00 97.56 100 ALA A CA 1
ATOM 811 C C . ALA A 1 100 ? -2.968 2.267 3.825 1.00 97.56 100 ALA A C 1
ATOM 813 O O . ALA A 1 100 ? -2.461 3.092 3.059 1.00 97.56 100 ALA A O 1
ATOM 814 N N . ASN A 1 101 ? -4.255 2.313 4.192 1.00 96.94 101 ASN A N 1
ATOM 815 C CA . ASN A 1 101 ? -5.252 3.234 3.633 1.00 96.94 101 ASN A CA 1
ATOM 816 C C . ASN A 1 101 ? -5.858 4.221 4.641 1.00 96.94 101 ASN A C 1
ATOM 818 O O . ASN A 1 101 ? -6.532 5.153 4.216 1.00 96.94 101 ASN A O 1
ATOM 822 N N . LEU A 1 102 ? -5.602 4.074 5.944 1.00 96.25 102 LEU A N 1
ATOM 823 C CA . LEU A 1 102 ? -6.067 5.029 6.954 1.00 96.25 102 LEU A CA 1
ATOM 824 C C . LEU A 1 102 ? -5.533 6.445 6.677 1.00 96.25 102 LEU A C 1
ATOM 826 O O . LEU A 1 102 ? -4.371 6.621 6.284 1.00 96.25 102 LEU A O 1
ATOM 830 N N . ASP A 1 103 ? -6.394 7.437 6.894 1.00 93.88 103 ASP A N 1
ATOM 831 C CA . ASP A 1 103 ? -6.088 8.865 6.824 1.00 93.88 103 ASP A CA 1
ATOM 832 C C . ASP A 1 103 ? -6.726 9.581 8.034 1.00 93.88 103 ASP A C 1
ATOM 834 O O . ASP A 1 103 ? -7.920 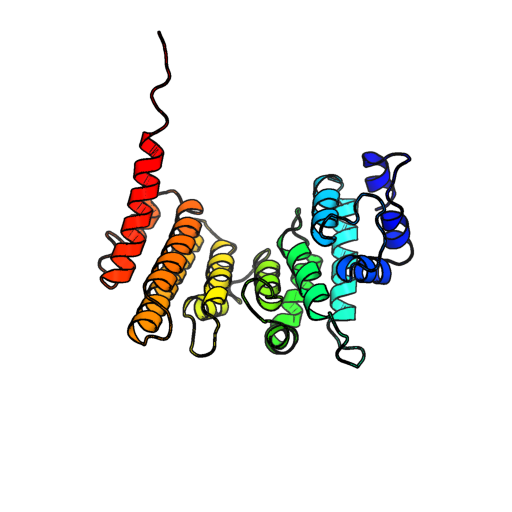9.374 8.275 1.00 93.88 103 ASP A O 1
ATOM 838 N N . PRO A 1 104 ? -5.972 10.365 8.835 1.00 95.38 104 PRO A N 1
ATOM 839 C CA . PRO A 1 104 ? -4.526 10.600 8.769 1.00 95.38 104 PRO A CA 1
ATOM 840 C C . PRO A 1 104 ? -3.688 9.321 8.924 1.00 95.38 104 PRO A C 1
ATOM 842 O O . PRO A 1 104 ? -4.158 8.296 9.417 1.00 95.38 104 PRO A O 1
ATOM 845 N N . VAL A 1 105 ? -2.425 9.389 8.489 1.00 96.31 105 VAL A N 1
ATOM 846 C CA . VAL A 1 105 ? -1.469 8.269 8.555 1.00 96.31 105 VAL A CA 1
ATOM 847 C C . VAL A 1 105 ? -1.326 7.761 10.006 1.00 96.31 105 VAL A C 1
ATOM 849 O O . VAL A 1 105 ? -0.929 8.552 10.868 1.00 96.31 105 VAL A O 1
ATOM 852 N N . PRO A 1 106 ? -1.563 6.462 10.283 1.00 97.25 106 PRO A N 1
ATOM 853 C CA . PRO A 1 106 ? -1.427 5.880 11.622 1.00 97.25 106 PRO A CA 1
ATOM 854 C C . PRO A 1 106 ? 0.053 5.615 11.951 1.00 97.25 106 PRO A C 1
ATOM 856 O O . PRO A 1 106 ? 0.603 4.547 11.666 1.00 97.25 106 PRO A O 1
ATOM 859 N N . ARG A 1 107 ? 0.745 6.629 12.482 1.00 97.12 107 ARG A N 1
ATOM 860 C CA . ARG A 1 107 ? 2.202 6.586 12.706 1.00 97.12 107 ARG A CA 1
ATOM 861 C C . ARG A 1 107 ? 2.613 5.518 13.722 1.00 97.12 107 ARG A C 1
ATOM 863 O O . ARG A 1 107 ? 3.654 4.894 13.523 1.00 97.12 107 ARG A O 1
ATOM 870 N N . GLY A 1 108 ? 1.816 5.285 14.765 1.00 97.69 108 GLY A N 1
ATOM 871 C CA . GLY A 1 108 ? 2.068 4.248 15.767 1.00 97.69 108 GLY A CA 1
ATOM 872 C C . GLY A 1 108 ? 2.067 2.850 15.150 1.00 97.69 108 GLY A C 1
ATOM 873 O O . GLY A 1 108 ? 3.017 2.087 15.334 1.00 97.69 108 GLY A O 1
ATOM 874 N N . CYS A 1 109 ? 1.062 2.545 14.329 1.00 98.12 109 CYS A N 1
ATOM 875 C CA . CYS A 1 109 ? 0.988 1.296 13.572 1.00 98.12 109 CYS A CA 1
ATOM 876 C C . CYS A 1 109 ? 2.203 1.113 12.659 1.00 98.12 109 CYS A C 1
ATOM 878 O O . CYS A 1 109 ? 2.827 0.052 12.663 1.00 98.12 109 CYS A O 1
ATOM 880 N N . VAL A 1 110 ? 2.564 2.149 11.893 1.00 97.69 110 VAL A N 1
ATOM 881 C CA . VAL A 1 110 ? 3.716 2.089 10.980 1.00 97.69 110 VAL A CA 1
ATOM 882 C C . VAL A 1 110 ? 5.017 1.837 11.747 1.00 97.69 110 VAL A C 1
ATOM 884 O O . VAL A 1 110 ? 5.825 1.022 11.303 1.00 97.69 110 VAL A O 1
ATOM 887 N N . GLN A 1 111 ? 5.202 2.455 12.917 1.00 96.75 111 GLN A N 1
ATOM 888 C CA . GLN A 1 111 ? 6.371 2.207 13.762 1.00 96.75 111 GLN A CA 1
ATOM 889 C C . GLN A 1 111 ? 6.442 0.749 14.237 1.00 96.75 111 GLN A C 1
ATOM 891 O O . GLN A 1 111 ? 7.506 0.136 14.150 1.00 96.75 111 GLN A O 1
ATOM 896 N N . VAL A 1 112 ? 5.325 0.168 14.694 1.00 97.06 112 VAL A N 1
ATOM 897 C CA . VAL A 1 112 ? 5.279 -1.252 15.091 1.00 97.06 112 VAL A CA 1
ATOM 898 C C . VAL A 1 112 ? 5.653 -2.152 13.915 1.00 97.06 112 VAL A C 1
ATOM 900 O O . VAL A 1 112 ? 6.485 -3.043 14.066 1.00 97.06 112 VAL A O 1
ATOM 903 N N . LEU A 1 113 ? 5.098 -1.896 12.728 1.00 97.19 113 LEU A N 1
ATOM 904 C CA . LEU A 1 113 ? 5.428 -2.672 11.533 1.00 97.19 113 LEU A CA 1
ATOM 905 C C . LEU A 1 113 ? 6.911 -2.552 11.155 1.00 97.19 113 LEU A C 1
ATOM 907 O O . LEU A 1 113 ? 7.521 -3.564 10.813 1.00 97.19 113 LEU A O 1
ATOM 911 N N . ARG A 1 114 ? 7.512 -1.357 11.252 1.00 95.56 114 ARG A N 1
ATOM 912 C CA . ARG A 1 114 ? 8.952 -1.150 11.005 1.00 95.56 114 ARG A CA 1
ATOM 913 C C . ARG A 1 114 ? 9.832 -1.906 12.000 1.00 95.56 114 ARG A C 1
ATOM 915 O O . ARG A 1 114 ? 10.845 -2.460 11.592 1.00 95.56 114 ARG A O 1
ATOM 922 N N . ASN A 1 115 ? 9.437 -1.994 13.270 1.00 95.06 115 ASN A N 1
ATOM 923 C CA . ASN A 1 115 ? 10.170 -2.782 14.271 1.00 95.06 115 ASN A CA 1
ATOM 924 C C . ASN A 1 115 ? 10.200 -4.286 13.939 1.00 95.06 115 ASN A C 1
ATOM 926 O O . ASN A 1 115 ? 11.050 -5.012 14.445 1.00 95.06 115 ASN A O 1
ATOM 930 N N . HIS A 1 116 ? 9.281 -4.739 13.087 1.00 94.94 116 HIS A N 1
ATOM 931 C CA . HIS A 1 116 ? 9.167 -6.114 12.614 1.00 94.94 116 HIS A CA 1
ATOM 932 C C . HIS A 1 116 ? 9.641 -6.309 11.166 1.00 94.94 116 HIS A C 1
ATOM 934 O O . HIS A 1 116 ? 9.266 -7.263 10.484 1.00 94.94 116 HIS A O 1
ATOM 940 N N . TRP A 1 117 ? 10.452 -5.380 10.661 1.00 93.88 117 TRP A N 1
ATOM 941 C CA . TRP A 1 117 ? 10.954 -5.424 9.293 1.00 93.88 117 TRP A CA 1
ATOM 942 C C . TRP A 1 117 ? 11.692 -6.724 8.965 1.00 93.88 117 TRP A C 1
ATOM 944 O O . TRP A 1 117 ? 11.369 -7.391 7.978 1.00 93.88 117 TRP A O 1
ATOM 954 N N . ASP A 1 118 ? 12.632 -7.116 9.823 1.00 92.44 118 ASP A N 1
ATOM 955 C CA . ASP A 1 118 ? 13.511 -8.259 9.570 1.00 92.44 118 ASP A CA 1
ATOM 956 C C . ASP A 1 118 ? 12.769 -9.602 9.589 1.00 92.44 118 ASP A C 1
ATOM 958 O O . ASP A 1 118 ? 13.187 -10.560 8.935 1.00 92.44 118 ASP A O 1
ATOM 962 N N . ASP A 1 119 ? 11.645 -9.699 10.306 1.00 91.94 119 ASP A N 1
ATOM 963 C CA . ASP A 1 119 ? 10.864 -10.928 10.404 1.00 91.94 119 ASP A CA 1
ATOM 964 C C . ASP A 1 119 ? 9.565 -10.939 9.586 1.00 91.94 119 ASP A C 1
ATOM 966 O O . ASP A 1 119 ? 8.968 -12.010 9.427 1.00 91.94 119 ASP A O 1
ATOM 970 N N . ALA A 1 120 ? 9.169 -9.813 8.982 1.00 93.19 120 ALA A N 1
ATOM 971 C CA . ALA A 1 120 ? 7.964 -9.698 8.158 1.00 93.19 120 ALA A CA 1
ATOM 972 C C . ALA A 1 120 ? 7.916 -10.714 7.011 1.00 93.19 120 ALA A C 1
ATOM 974 O O . ALA A 1 120 ? 6.891 -11.370 6.817 1.00 93.19 120 ALA A O 1
ATOM 975 N N . LEU A 1 121 ? 9.025 -10.913 6.289 1.00 91.56 121 LEU A N 1
ATOM 976 C CA . LEU A 1 121 ? 9.078 -11.875 5.183 1.00 91.56 121 LEU A CA 1
ATOM 977 C C . LEU A 1 121 ? 8.801 -13.305 5.668 1.00 91.56 121 LEU A C 1
ATOM 979 O O . LEU A 1 121 ? 8.003 -14.025 5.071 1.00 91.56 121 LEU A O 1
ATOM 983 N N . ARG A 1 122 ? 9.415 -13.704 6.786 1.00 91.00 122 ARG A N 1
ATOM 984 C CA . ARG A 1 122 ? 9.221 -15.028 7.393 1.00 91.00 122 ARG A CA 1
ATOM 985 C C . ARG A 1 122 ? 7.803 -15.196 7.944 1.00 91.00 122 ARG A C 1
ATOM 987 O O . ARG A 1 122 ? 7.253 -16.292 7.885 1.00 91.00 122 ARG A O 1
ATOM 994 N N . ARG A 1 123 ? 7.212 -14.125 8.482 1.00 90.44 123 ARG A N 1
ATOM 995 C CA . ARG A 1 123 ? 5.886 -14.135 9.116 1.00 90.44 123 ARG A CA 1
ATOM 996 C C . ARG A 1 123 ? 4.735 -14.133 8.111 1.00 90.44 123 ARG A C 1
ATOM 998 O O . ARG A 1 123 ? 3.777 -14.883 8.303 1.00 90.44 123 ARG A O 1
ATOM 1005 N N . LEU A 1 124 ? 4.809 -13.264 7.104 1.00 93.25 124 LEU A N 1
ATOM 1006 C CA . LEU A 1 124 ? 3.721 -12.949 6.171 1.00 93.25 124 LEU A CA 1
ATOM 1007 C C . LEU A 1 124 ? 3.926 -13.576 4.788 1.00 93.25 124 LEU A C 1
ATOM 1009 O O . LEU A 1 124 ? 2.951 -13.826 4.084 1.00 93.25 124 LEU A O 1
ATOM 1013 N N . GLY A 1 125 ? 5.169 -13.876 4.397 1.00 92.06 125 GLY A N 1
ATOM 1014 C CA . GLY A 1 125 ? 5.481 -14.527 3.121 1.00 92.06 125 GLY A CA 1
ATOM 1015 C C . GLY A 1 125 ? 4.684 -15.817 2.890 1.00 92.06 125 GLY A C 1
ATOM 1016 O O . GLY A 1 125 ? 4.016 -15.911 1.863 1.00 92.06 125 GLY A O 1
ATOM 1017 N N . PRO A 1 126 ? 4.629 -16.759 3.856 1.00 91.44 126 PRO A N 1
ATOM 1018 C CA . PRO A 1 126 ? 3.839 -17.988 3.722 1.00 91.44 126 PRO A CA 1
ATOM 1019 C C . PRO A 1 126 ? 2.323 -17.781 3.570 1.00 91.44 126 PRO A C 1
ATOM 1021 O O . PRO A 1 126 ? 1.619 -18.709 3.185 1.00 91.44 126 PRO A O 1
ATOM 1024 N N . MET A 1 127 ? 1.804 -16.589 3.886 1.00 92.38 127 MET A N 1
ATOM 1025 C CA . MET A 1 127 ? 0.386 -16.245 3.718 1.00 92.38 127 MET A CA 1
ATOM 1026 C C . MET A 1 127 ? 0.065 -15.703 2.324 1.00 92.38 127 MET A C 1
ATOM 1028 O O . MET A 1 127 ? -1.101 -15.574 1.964 1.00 92.38 127 MET A O 1
ATOM 1032 N N . THR A 1 128 ? 1.084 -15.344 1.546 1.00 92.00 128 THR A N 1
ATOM 1033 C CA . THR A 1 128 ? 0.904 -14.749 0.224 1.00 92.00 128 THR A CA 1
ATOM 1034 C C . THR A 1 128 ? 0.581 -15.843 -0.783 1.00 92.00 128 THR A C 1
ATOM 1036 O O . THR A 1 128 ? 1.389 -16.740 -1.014 1.00 92.00 128 THR A O 1
ATOM 1039 N N . ARG A 1 129 ? -0.603 -15.771 -1.396 1.00 91.25 129 ARG A N 1
ATOM 1040 C CA . ARG A 1 129 ? -1.060 -16.771 -2.380 1.00 91.25 129 ARG A CA 1
ATOM 1041 C C . ARG A 1 129 ? -1.005 -16.240 -3.807 1.00 91.25 129 ARG A C 1
ATOM 1043 O O . ARG A 1 129 ? -0.638 -16.963 -4.725 1.00 91.25 129 ARG A O 1
ATOM 1050 N N . ASN A 1 130 ? -1.418 -14.991 -4.001 1.00 92.62 130 ASN A N 1
ATOM 1051 C CA . ASN A 1 130 ? -1.460 -14.295 -5.287 1.00 92.62 130 ASN A CA 1
ATOM 1052 C C . ASN A 1 130 ? -1.663 -12.790 -5.046 1.00 92.62 130 ASN A C 1
ATOM 1054 O O . ASN A 1 130 ? -1.828 -12.369 -3.906 1.00 92.62 130 ASN A O 1
ATOM 1058 N N . ALA A 1 131 ? -1.721 -11.985 -6.109 1.00 90.62 131 ALA A N 1
ATOM 1059 C CA . ALA A 1 131 ? -1.869 -10.531 -5.992 1.00 90.62 131 ALA A CA 1
ATOM 1060 C C . ALA A 1 131 ? -3.153 -10.079 -5.258 1.00 90.62 131 ALA A C 1
ATOM 1062 O O . ALA A 1 131 ? -3.169 -9.016 -4.643 1.00 90.62 131 ALA A O 1
ATOM 1063 N N . ALA A 1 132 ? -4.232 -10.872 -5.299 1.00 91.19 132 ALA A N 1
ATOM 1064 C CA . ALA A 1 132 ? -5.477 -10.573 -4.584 1.00 91.19 132 ALA A CA 1
ATOM 1065 C C . ALA A 1 132 ? -5.420 -10.965 -3.096 1.00 91.19 132 ALA A C 1
ATOM 1067 O O . ALA A 1 132 ? -6.233 -10.488 -2.302 1.00 91.19 132 ALA A O 1
ATOM 1068 N N . HIS A 1 133 ? -4.466 -11.817 -2.720 1.00 92.19 133 HIS A N 1
ATOM 1069 C CA . HIS A 1 133 ? -4.269 -12.322 -1.370 1.00 92.19 133 HIS A CA 1
ATOM 1070 C C . HIS A 1 133 ? -2.787 -12.235 -0.980 1.00 92.19 133 HIS A C 1
ATOM 1072 O O . HIS A 1 133 ? -2.063 -13.236 -0.960 1.00 92.19 133 HIS A O 1
ATOM 1078 N N . ASP A 1 134 ? -2.349 -10.998 -0.726 1.00 95.44 134 ASP A N 1
ATOM 1079 C CA . ASP A 1 134 ? -0.949 -10.615 -0.506 1.00 95.44 134 ASP A CA 1
ATOM 1080 C C . ASP A 1 134 ? -0.780 -9.787 0.785 1.00 95.44 134 ASP A C 1
ATOM 1082 O O . ASP A 1 134 ? -0.612 -8.564 0.727 1.00 95.44 134 ASP A O 1
ATOM 1086 N N . PRO A 1 135 ? -0.857 -10.411 1.979 1.00 95.81 135 PRO A N 1
ATOM 1087 C CA . PRO A 1 135 ? -0.612 -9.706 3.237 1.00 95.81 135 PRO A CA 1
ATOM 1088 C C . PRO A 1 135 ? 0.771 -9.047 3.282 1.00 95.81 135 PRO A C 1
ATOM 1090 O O . PRO A 1 135 ? 0.901 -7.941 3.796 1.00 95.81 135 PRO A O 1
ATOM 1093 N N . LEU A 1 136 ? 1.800 -9.686 2.713 1.00 96.44 136 LEU A N 1
ATOM 1094 C CA . LEU A 1 136 ? 3.153 -9.128 2.665 1.00 96.44 136 LEU A CA 1
ATOM 1095 C C . LEU A 1 136 ? 3.214 -7.850 1.810 1.00 96.44 136 LEU A C 1
ATOM 1097 O O . LEU A 1 136 ? 3.824 -6.859 2.210 1.00 96.44 136 LEU A O 1
ATOM 1101 N N . GLY A 1 137 ? 2.514 -7.832 0.680 1.00 97.12 137 GLY A N 1
ATOM 1102 C CA . GLY A 1 137 ? 2.329 -6.633 -0.128 1.00 97.12 137 GLY A CA 1
ATOM 1103 C C . GLY A 1 137 ? 1.681 -5.482 0.630 1.00 97.12 137 GLY A C 1
ATOM 1104 O O . GLY A 1 137 ? 2.193 -4.360 0.636 1.00 97.12 137 GLY A O 1
ATOM 1105 N N . TRP A 1 138 ? 0.591 -5.763 1.347 1.00 97.88 138 TRP A N 1
ATOM 1106 C CA . TRP A 1 138 ? -0.069 -4.761 2.186 1.00 97.88 138 TRP A CA 1
ATOM 1107 C C . TRP A 1 138 ? 0.796 -4.297 3.359 1.00 97.88 138 TRP A C 1
ATOM 1109 O O . TRP A 1 138 ? 0.722 -3.128 3.734 1.00 97.88 138 TRP A O 1
ATOM 1119 N N . TYR A 1 139 ? 1.659 -5.161 3.897 1.00 98.25 139 TYR A N 1
ATOM 1120 C CA . TYR A 1 139 ? 2.682 -4.762 4.861 1.00 98.25 139 TYR A CA 1
ATOM 1121 C C . TYR A 1 139 ? 3.631 -3.715 4.262 1.00 98.25 139 TYR A C 1
ATOM 1123 O O . TYR A 1 139 ? 3.803 -2.647 4.850 1.00 98.25 139 TYR A O 1
ATOM 1131 N N . TRP A 1 140 ? 4.175 -3.953 3.064 1.00 98.00 140 TRP A N 1
ATOM 1132 C CA . TRP A 1 140 ? 5.021 -2.972 2.369 1.00 98.00 140 TRP A CA 1
ATOM 1133 C C . TRP A 1 140 ? 4.273 -1.670 2.045 1.00 98.00 140 TRP A C 1
ATOM 1135 O O . TRP A 1 140 ? 4.804 -0.565 2.205 1.00 98.00 140 TRP A O 1
ATOM 1145 N N . ALA A 1 141 ? 3.002 -1.773 1.655 1.00 97.88 141 ALA A N 1
ATOM 1146 C CA . ALA A 1 141 ? 2.138 -0.618 1.441 1.00 97.88 141 ALA A CA 1
ATOM 1147 C C . ALA A 1 141 ? 1.909 0.192 2.726 1.00 97.88 141 ALA A C 1
ATOM 1149 O O . ALA A 1 141 ? 1.832 1.417 2.660 1.00 97.88 141 ALA A O 1
ATOM 1150 N N . ALA A 1 142 ? 1.809 -0.463 3.882 1.00 98.06 142 ALA A N 1
ATOM 1151 C CA . ALA A 1 142 ? 1.648 0.196 5.169 1.00 98.06 142 ALA A CA 1
ATOM 1152 C C . ALA A 1 142 ? 2.943 0.887 5.617 1.00 98.06 142 ALA A C 1
ATOM 1154 O O . ALA A 1 142 ? 2.926 2.087 5.887 1.00 98.06 142 ALA A O 1
ATOM 1155 N N . VAL A 1 143 ? 4.081 0.183 5.627 1.00 97.44 143 VAL A N 1
ATOM 1156 C CA . VAL A 1 143 ? 5.357 0.766 6.093 1.00 97.44 143 VAL A CA 1
ATOM 1157 C C . VAL A 1 143 ? 5.861 1.895 5.198 1.00 97.44 143 VAL A C 1
ATOM 1159 O O . VAL A 1 143 ? 6.465 2.841 5.693 1.00 97.44 143 VAL A O 1
ATOM 1162 N N . SER A 1 144 ? 5.556 1.862 3.896 1.00 96.75 144 SER A N 1
ATOM 1163 C CA . SER A 1 144 ? 5.917 2.950 2.977 1.00 96.75 144 SER A CA 1
ATOM 1164 C C . SER A 1 144 ? 5.170 4.261 3.247 1.00 96.75 144 SER A C 1
ATOM 1166 O O . SER A 1 144 ? 5.531 5.281 2.669 1.00 96.75 144 SER A O 1
ATOM 1168 N N . ARG A 1 145 ? 4.135 4.283 4.102 1.00 96.31 145 ARG A N 1
ATOM 1169 C CA . ARG A 1 145 ? 3.412 5.523 4.449 1.00 96.31 145 ARG A CA 1
ATOM 1170 C C . ARG A 1 145 ? 4.258 6.496 5.277 1.00 96.31 145 ARG A C 1
ATOM 1172 O O . ARG A 1 145 ? 3.946 7.684 5.267 1.00 96.31 145 ARG A O 1
ATOM 1179 N N . VAL A 1 146 ? 5.278 6.015 5.997 1.00 94.69 146 VAL A N 1
ATOM 1180 C CA . VAL A 1 146 ? 6.206 6.847 6.783 1.00 94.69 146 VAL A CA 1
ATOM 1181 C C . VAL A 1 146 ? 7.630 6.332 6.588 1.00 94.69 146 VAL A C 1
ATOM 1183 O O . VAL A 1 146 ? 7.981 5.244 7.048 1.00 94.69 146 VAL A O 1
ATOM 1186 N N . GLN A 1 147 ? 8.452 7.126 5.906 1.00 93.25 147 GLN A N 1
ATOM 1187 C CA . GLN A 1 147 ? 9.825 6.774 5.545 1.00 93.25 147 GLN A CA 1
ATOM 1188 C C . GLN A 1 147 ? 10.769 7.905 5.962 1.00 93.25 147 GLN A C 1
ATOM 1190 O O . GLN A 1 147 ? 11.133 8.719 5.124 1.00 93.25 147 GLN A O 1
ATOM 1195 N N . PRO A 1 148 ? 11.115 7.999 7.260 1.00 87.56 148 PRO A N 1
ATOM 1196 C CA . PRO A 1 148 ? 11.904 9.115 7.787 1.00 87.56 148 PRO A CA 1
ATOM 1197 C C . PRO A 1 148 ? 13.388 9.050 7.388 1.00 87.56 148 PRO A C 1
ATOM 1199 O O . PRO A 1 148 ? 14.148 9.961 7.698 1.00 87.56 148 PRO A O 1
ATOM 1202 N N . ASP A 1 149 ? 13.806 7.948 6.765 1.00 87.50 149 ASP A N 1
ATOM 1203 C CA . ASP A 1 149 ? 15.177 7.623 6.405 1.00 87.50 149 ASP A CA 1
ATOM 1204 C C . ASP A 1 149 ? 15.223 6.825 5.091 1.00 87.50 149 ASP A C 1
ATOM 1206 O O . ASP A 1 149 ? 14.216 6.284 4.621 1.00 87.50 149 ASP A O 1
ATOM 1210 N N . ASP A 1 150 ? 16.427 6.698 4.534 1.00 88.62 150 ASP A N 1
ATOM 1211 C CA . ASP A 1 150 ? 16.686 5.937 3.309 1.00 88.62 150 ASP A CA 1
ATOM 1212 C C . ASP A 1 150 ? 16.838 4.422 3.552 1.00 88.62 150 ASP A C 1
ATOM 1214 O O . ASP A 1 150 ? 17.171 3.671 2.632 1.00 88.62 150 ASP A O 1
ATOM 1218 N N . ALA A 1 151 ? 16.578 3.926 4.769 1.00 90.50 151 ALA A N 1
ATOM 1219 C CA . ALA A 1 151 ? 16.890 2.544 5.151 1.00 90.50 151 ALA A CA 1
ATOM 1220 C C . ALA A 1 151 ? 16.153 1.491 4.299 1.00 90.50 151 ALA A C 1
ATOM 1222 O O . ALA A 1 151 ? 16.635 0.372 4.127 1.00 90.50 151 ALA A O 1
ATOM 1223 N N . LEU A 1 152 ? 14.988 1.844 3.742 1.00 92.62 152 LEU A N 1
ATOM 1224 C CA . LEU A 1 152 ? 14.166 0.943 2.926 1.00 92.62 152 LEU A CA 1
ATOM 1225 C C . LEU A 1 152 ? 14.396 1.091 1.414 1.00 92.62 152 LEU A C 1
ATOM 1227 O O . LEU A 1 152 ? 13.904 0.268 0.640 1.00 92.62 152 LEU A O 1
ATOM 1231 N N . VAL A 1 153 ? 15.165 2.093 0.974 1.00 95.00 153 VAL A N 1
ATOM 1232 C CA . VAL A 1 153 ? 15.370 2.416 -0.450 1.00 95.00 153 VAL A CA 1
ATOM 1233 C C . VAL A 1 153 ? 15.910 1.220 -1.230 1.00 95.00 153 VAL A C 1
ATOM 1235 O O . VAL A 1 153 ? 15.381 0.863 -2.286 1.00 95.00 153 VAL A O 1
ATOM 1238 N N . GLU A 1 154 ? 16.943 0.560 -0.703 1.00 94.81 154 GLU A N 1
ATOM 1239 C CA . GLU A 1 154 ? 17.537 -0.604 -1.362 1.00 94.81 154 GLU A CA 1
ATOM 1240 C C . GLU A 1 154 ? 16.520 -1.746 -1.493 1.00 94.81 154 GLU A C 1
ATOM 1242 O O . GLU A 1 154 ? 16.442 -2.404 -2.531 1.00 94.81 154 GLU A O 1
ATOM 1247 N N . HIS A 1 155 ? 15.680 -1.947 -0.474 1.00 94.62 155 HIS A N 1
ATOM 1248 C CA . HIS A 1 155 ? 14.634 -2.959 -0.524 1.00 94.62 155 HIS A CA 1
ATOM 1249 C C . HIS A 1 155 ? 13.606 -2.660 -1.620 1.00 94.62 155 HIS A C 1
ATOM 1251 O O . HIS A 1 155 ? 13.255 -3.563 -2.381 1.00 94.62 155 HIS A O 1
ATOM 1257 N N . TRP A 1 156 ? 13.168 -1.409 -1.768 1.00 96.81 156 TRP A N 1
ATOM 1258 C CA . TRP A 1 156 ? 12.240 -1.045 -2.840 1.00 96.81 156 TRP A CA 1
ATOM 1259 C C . TRP A 1 156 ? 12.817 -1.301 -4.224 1.00 96.81 156 TRP A C 1
ATOM 1261 O O . TRP A 1 156 ? 12.124 -1.826 -5.098 1.00 96.81 156 TRP A O 1
ATOM 1271 N N . PHE A 1 157 ? 14.105 -1.019 -4.413 1.00 96.19 157 PHE A N 1
ATOM 1272 C CA . PHE A 1 157 ? 14.784 -1.375 -5.650 1.00 96.19 157 PHE A CA 1
ATOM 1273 C C . PHE A 1 157 ? 14.894 -2.885 -5.868 1.00 96.19 157 PHE A C 1
ATOM 1275 O O . PHE A 1 157 ? 14.776 -3.319 -7.015 1.00 96.19 157 PHE A O 1
ATOM 1282 N N . ARG A 1 158 ? 15.097 -3.690 -4.815 1.00 94.12 158 ARG A N 1
ATOM 1283 C CA . ARG A 1 158 ? 15.086 -5.159 -4.927 1.00 94.12 158 ARG A CA 1
ATOM 1284 C C . ARG A 1 158 ? 13.728 -5.673 -5.405 1.00 94.12 158 ARG A C 1
ATOM 1286 O O . ARG A 1 158 ? 13.701 -6.491 -6.321 1.00 94.12 158 ARG A O 1
ATOM 1293 N N . LEU A 1 159 ? 12.624 -5.137 -4.873 1.00 95.56 159 LEU A N 1
ATOM 1294 C CA . LEU A 1 159 ? 11.275 -5.469 -5.353 1.00 95.56 159 LEU A CA 1
ATOM 1295 C C . LEU A 1 159 ? 11.076 -5.058 -6.819 1.00 95.56 159 LEU A C 1
ATOM 1297 O O . LEU A 1 159 ? 10.571 -5.851 -7.610 1.00 95.56 159 LEU A O 1
ATOM 1301 N N . CYS A 1 160 ? 11.528 -3.860 -7.209 1.00 96.56 160 CYS A N 1
ATOM 1302 C CA . CYS A 1 160 ? 11.460 -3.410 -8.605 1.00 96.56 160 CYS A CA 1
ATOM 1303 C C . CYS A 1 160 ? 12.264 -4.313 -9.549 1.00 96.56 160 CYS A C 1
ATOM 1305 O O . CYS A 1 160 ? 11.883 -4.477 -10.699 1.00 96.56 160 CYS A O 1
ATOM 1307 N N . ASN A 1 161 ? 13.373 -4.896 -9.091 1.00 93.69 161 ASN A N 1
ATOM 1308 C CA . ASN A 1 161 ? 14.219 -5.752 -9.920 1.00 93.69 161 ASN A CA 1
ATOM 1309 C C . ASN A 1 161 ? 13.651 -7.166 -10.133 1.00 93.69 161 ASN A C 1
ATOM 1311 O O . ASN A 1 161 ? 14.241 -7.926 -10.893 1.00 93.69 161 ASN A O 1
ATOM 1315 N N . VAL A 1 162 ? 12.554 -7.529 -9.450 1.00 90.12 162 VAL A N 1
ATOM 1316 C CA . VAL A 1 162 ? 11.906 -8.854 -9.525 1.00 90.12 162 VAL A CA 1
ATOM 1317 C C . VAL A 1 162 ? 12.942 -9.981 -9.519 1.00 90.12 162 VAL A C 1
ATOM 1319 O O . VAL A 1 162 ? 13.047 -10.784 -10.449 1.00 90.12 162 VAL A O 1
ATOM 1322 N N . THR A 1 163 ? 13.784 -9.994 -8.482 1.00 81.69 163 THR A N 1
ATOM 1323 C CA . THR A 1 163 ? 14.836 -11.006 -8.336 1.00 81.69 163 THR A CA 1
ATOM 1324 C C . THR A 1 163 ? 14.257 -12.423 -8.449 1.00 81.69 163 THR A C 1
ATOM 1326 O O . THR A 1 163 ? 13.097 -12.628 -8.083 1.00 81.69 163 THR A O 1
ATOM 1329 N N . PRO A 1 164 ? 15.017 -13.421 -8.940 1.00 76.94 164 PRO A N 1
ATOM 1330 C CA . PRO A 1 164 ? 14.518 -14.791 -9.057 1.00 76.94 164 PRO A CA 1
ATOM 1331 C C . PRO A 1 164 ? 13.841 -15.281 -7.765 1.00 76.94 164 PRO A C 1
ATOM 1333 O O . PRO A 1 164 ? 14.402 -15.153 -6.681 1.00 76.94 164 PRO A O 1
ATOM 1336 N N . GLY A 1 165 ? 12.622 -15.818 -7.884 1.00 79.12 165 GLY A N 1
ATOM 1337 C CA . GLY A 1 165 ? 11.793 -16.241 -6.746 1.00 79.12 165 GLY A CA 1
ATOM 1338 C C . GLY A 1 165 ? 10.841 -15.169 -6.199 1.00 79.12 165 GLY A C 1
ATOM 1339 O O . GLY A 1 165 ? 9.918 -15.508 -5.463 1.00 79.12 165 GLY A O 1
ATOM 1340 N N . THR A 1 166 ? 10.994 -13.900 -6.585 1.00 85.62 166 THR A N 1
ATOM 1341 C CA . THR A 1 166 ? 10.039 -12.833 -6.257 1.00 85.62 166 THR A CA 1
ATOM 1342 C C . THR A 1 166 ? 8.864 -12.851 -7.244 1.00 85.62 166 THR A C 1
ATOM 1344 O O . THR A 1 166 ? 9.090 -12.776 -8.454 1.00 85.62 166 THR A O 1
ATOM 1347 N N . PRO A 1 167 ? 7.603 -12.922 -6.777 1.00 89.56 167 PRO A N 1
ATOM 1348 C CA . PRO A 1 167 ? 6.442 -12.770 -7.647 1.00 89.56 167 PRO A CA 1
ATOM 1349 C C . PRO A 1 167 ? 6.445 -11.422 -8.379 1.00 89.56 167 PRO A C 1
ATOM 1351 O O . PRO A 1 167 ? 6.657 -10.378 -7.767 1.00 89.56 167 PRO A O 1
ATOM 1354 N N . VAL A 1 168 ? 6.149 -11.414 -9.683 1.00 91.00 168 VAL A N 1
ATOM 1355 C CA . VAL A 1 168 ? 6.205 -10.185 -10.505 1.00 91.00 168 VAL A CA 1
ATOM 1356 C C . VAL A 1 168 ? 5.284 -9.074 -9.991 1.00 91.00 168 VAL A C 1
ATOM 1358 O O . VAL A 1 168 ? 5.634 -7.897 -10.055 1.00 91.00 168 VAL A O 1
ATOM 1361 N N . PHE A 1 169 ? 4.134 -9.435 -9.413 1.00 90.50 169 PHE A N 1
ATOM 1362 C CA . PHE A 1 169 ? 3.180 -8.472 -8.860 1.00 90.50 169 PHE A CA 1
ATOM 1363 C C . PHE A 1 169 ? 3.719 -7.727 -7.627 1.00 90.50 169 PHE A C 1
ATOM 1365 O O . PHE A 1 169 ? 3.189 -6.675 -7.280 1.00 90.50 169 PHE A O 1
ATOM 1372 N N . HIS A 1 170 ? 4.800 -8.203 -6.997 1.00 94.62 170 HIS A N 1
ATOM 1373 C CA . HIS A 1 170 ? 5.447 -7.490 -5.893 1.00 94.62 170 HIS A CA 1
ATOM 1374 C C . HIS A 1 170 ? 6.242 -6.260 -6.338 1.00 94.62 170 HIS A C 1
ATOM 1376 O O . HIS A 1 170 ? 6.491 -5.373 -5.522 1.00 94.62 170 HIS A O 1
ATOM 1382 N N . ALA A 1 171 ? 6.583 -6.146 -7.625 1.00 93.62 171 ALA A N 1
ATOM 1383 C CA . ALA A 1 171 ? 7.274 -4.969 -8.151 1.00 93.62 171 ALA A CA 1
ATOM 1384 C C . ALA A 1 171 ? 6.488 -3.670 -7.930 1.00 93.62 171 ALA A C 1
ATOM 1386 O O . ALA A 1 171 ? 7.080 -2.624 -7.651 1.00 93.62 171 ALA A O 1
ATOM 1387 N N . HIS A 1 172 ? 5.153 -3.751 -7.991 1.00 94.88 172 HIS A N 1
ATOM 1388 C CA . HIS A 1 172 ? 4.257 -2.632 -7.707 1.00 94.88 172 HIS A CA 1
ATOM 1389 C C . HIS A 1 172 ? 4.531 -2.018 -6.327 1.00 94.88 172 HIS A C 1
ATOM 1391 O O . HIS A 1 172 ? 4.570 -0.795 -6.178 1.00 94.88 172 HIS A O 1
ATOM 1397 N N . TRP A 1 173 ? 4.779 -2.855 -5.316 1.00 96.50 173 TRP A N 1
ATOM 1398 C CA . TRP A 1 173 ? 5.066 -2.400 -3.957 1.00 96.50 173 TRP A CA 1
ATOM 1399 C C . TRP A 1 173 ? 6.410 -1.674 -3.864 1.00 96.50 173 TRP A C 1
ATOM 1401 O O . TRP A 1 173 ? 6.504 -0.669 -3.162 1.00 96.50 173 TRP A O 1
ATOM 1411 N N . GLY A 1 174 ? 7.416 -2.105 -4.633 1.00 96.69 174 GLY A N 1
ATOM 1412 C CA . GLY A 1 174 ? 8.684 -1.383 -4.770 1.00 96.69 174 GLY A CA 1
ATOM 1413 C C . GLY A 1 174 ? 8.494 0.016 -5.360 1.00 96.69 174 GLY A C 1
ATOM 1414 O O . GLY A 1 174 ? 8.970 1.003 -4.801 1.00 96.69 174 GLY A O 1
ATOM 1415 N N . LEU A 1 175 ? 7.726 0.127 -6.446 1.00 96.88 175 LEU A N 1
ATOM 1416 C CA . LEU A 1 175 ? 7.418 1.418 -7.072 1.00 96.88 175 LEU A CA 1
ATOM 1417 C C . LEU A 1 175 ? 6.548 2.309 -6.179 1.00 96.88 175 LEU A C 1
ATOM 1419 O O . LEU A 1 175 ? 6.696 3.530 -6.180 1.00 96.88 175 LEU A O 1
ATOM 1423 N N . LEU A 1 176 ? 5.627 1.732 -5.407 1.00 96.69 176 LEU A N 1
ATOM 1424 C CA . LEU A 1 176 ? 4.868 2.463 -4.396 1.00 96.69 176 LEU A CA 1
ATOM 1425 C C . LEU A 1 176 ? 5.778 2.997 -3.281 1.00 96.69 176 LEU A C 1
ATOM 1427 O O . LEU A 1 176 ? 5.632 4.157 -2.904 1.00 96.69 176 LEU A O 1
ATOM 1431 N N . GLY A 1 177 ? 6.719 2.182 -2.797 1.00 97.00 177 GLY A N 1
ATOM 1432 C CA . GLY A 1 177 ? 7.700 2.566 -1.781 1.00 97.00 177 GLY A CA 1
ATOM 1433 C C . GLY A 1 177 ? 8.567 3.744 -2.218 1.00 97.00 177 GLY A C 1
ATOM 1434 O O . GLY A 1 177 ? 8.623 4.750 -1.513 1.00 97.00 177 GLY A O 1
ATOM 1435 N N . LEU A 1 178 ? 9.152 3.673 -3.420 1.00 96.56 178 LEU A N 1
ATOM 1436 C CA . LEU A 1 178 ? 9.973 4.756 -3.982 1.00 96.56 178 LEU A CA 1
ATOM 1437 C C . LEU A 1 178 ? 9.186 6.061 -4.167 1.00 96.56 178 LEU A C 1
ATOM 1439 O O . LEU A 1 178 ? 9.708 7.135 -3.889 1.00 96.56 178 LEU 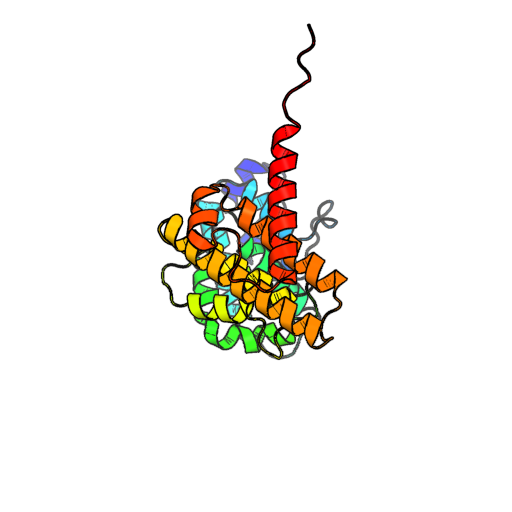A O 1
ATOM 1443 N N . ARG A 1 179 ? 7.909 5.981 -4.566 1.00 94.12 179 ARG A N 1
ATOM 1444 C CA . ARG A 1 179 ? 7.043 7.166 -4.718 1.00 94.12 179 ARG A CA 1
ATOM 1445 C C . ARG A 1 179 ? 6.714 7.870 -3.407 1.00 94.12 179 ARG A C 1
ATOM 1447 O O . ARG A 1 179 ? 6.283 9.020 -3.434 1.00 94.12 179 ARG A O 1
ATOM 1454 N N . ARG A 1 180 ? 6.842 7.164 -2.286 1.00 94.19 180 ARG A N 1
ATOM 1455 C CA . ARG A 1 180 ? 6.489 7.644 -0.946 1.00 94.19 180 ARG A CA 1
ATOM 1456 C C . ARG A 1 180 ? 7.713 7.976 -0.093 1.00 94.19 180 ARG A C 1
ATOM 1458 O O . ARG A 1 180 ? 7.563 8.098 1.121 1.00 94.19 180 ARG A O 1
ATOM 1465 N N . LEU A 1 181 ? 8.908 8.039 -0.684 1.00 94.06 181 LEU A N 1
ATOM 1466 C CA . LEU A 1 181 ? 10.097 8.492 0.038 1.00 94.06 181 LEU A CA 1
ATOM 1467 C C . LEU A 1 181 ? 9.871 9.915 0.550 1.00 94.06 181 LEU A C 1
ATOM 1469 O O . LEU A 1 181 ? 9.242 10.728 -0.134 1.00 94.06 181 LEU A O 1
ATOM 1473 N N . ASP A 1 182 ? 10.382 10.198 1.743 1.00 89.75 182 ASP A N 1
ATOM 1474 C CA . ASP A 1 182 ? 10.445 11.566 2.238 1.00 89.75 182 ASP A CA 1
ATOM 1475 C C . ASP A 1 182 ? 11.615 12.288 1.556 1.00 89.75 182 ASP A C 1
ATOM 1477 O O . ASP A 1 182 ? 12.688 11.716 1.366 1.00 89.75 182 ASP A O 1
ATOM 1481 N N . GLY A 1 183 ? 11.402 13.527 1.122 1.00 87.69 183 GLY A N 1
ATOM 1482 C CA . GLY A 1 183 ? 12.431 14.310 0.443 1.00 87.69 183 GLY A CA 1
ATOM 1483 C C . GLY A 1 183 ? 11.922 15.201 -0.693 1.00 87.69 183 GLY A C 1
ATOM 1484 O O . GLY A 1 183 ? 10.736 15.207 -1.034 1.00 87.69 183 GLY A O 1
ATOM 1485 N N . PRO A 1 184 ? 12.821 15.994 -1.308 1.00 87.62 184 PRO A N 1
ATOM 1486 C CA . PRO A 1 184 ? 12.453 16.916 -2.376 1.00 87.62 184 PRO A CA 1
ATOM 1487 C C . PRO A 1 184 ? 11.848 16.186 -3.579 1.00 87.62 184 PRO A C 1
ATOM 1489 O O . PRO A 1 184 ? 12.406 15.198 -4.060 1.00 87.62 184 PRO A O 1
ATOM 1492 N N . ALA A 1 185 ? 10.755 16.722 -4.131 1.00 85.44 185 ALA A N 1
ATOM 1493 C CA . ALA A 1 185 ? 10.033 16.102 -5.246 1.00 85.44 185 ALA A CA 1
ATOM 1494 C C . ALA A 1 185 ? 10.923 15.682 -6.442 1.00 85.44 185 ALA A C 1
ATOM 1496 O O . ALA A 1 185 ? 10.701 14.587 -6.959 1.00 85.44 185 ALA A O 1
ATOM 1497 N N . PRO A 1 186 ? 11.949 16.455 -6.869 1.00 85.75 186 PRO A N 1
ATOM 1498 C CA . PRO A 1 186 ? 12.854 16.017 -7.935 1.00 85.75 186 PRO A CA 1
ATOM 1499 C C . PRO A 1 186 ? 13.663 14.761 -7.582 1.00 85.75 186 PRO A C 1
ATOM 1501 O O . PRO A 1 186 ? 13.824 13.886 -8.428 1.00 85.75 186 PRO A O 1
ATOM 1504 N N . HIS A 1 187 ? 14.130 14.639 -6.336 1.00 87.62 187 HIS A N 1
ATOM 1505 C CA . HIS A 1 187 ? 14.878 13.469 -5.873 1.00 87.62 187 HIS A CA 1
ATOM 1506 C C . HIS A 1 187 ? 13.981 12.226 -5.806 1.00 87.62 187 HIS A C 1
ATOM 1508 O O . HIS A 1 187 ? 14.327 11.175 -6.341 1.00 87.62 187 HIS A O 1
ATOM 1514 N N . VAL A 1 188 ? 12.783 12.353 -5.232 1.00 90.00 188 VAL A N 1
ATOM 1515 C CA . VAL A 1 188 ? 11.818 11.243 -5.154 1.00 90.00 188 VAL A CA 1
ATOM 1516 C C . VAL A 1 188 ? 11.379 10.793 -6.555 1.00 90.00 188 VAL A C 1
ATOM 1518 O O . VAL A 1 188 ? 11.294 9.593 -6.836 1.00 90.00 188 VAL A O 1
ATOM 1521 N N . ALA A 1 189 ? 11.154 11.745 -7.468 1.00 88.81 189 ALA A N 1
ATOM 1522 C CA . ALA A 1 189 ? 10.866 11.450 -8.868 1.00 88.81 189 ALA A CA 1
ATOM 1523 C C . ALA A 1 189 ? 12.018 10.672 -9.515 1.00 88.81 189 ALA A C 1
ATOM 1525 O O . ALA A 1 189 ? 11.775 9.629 -10.118 1.00 88.81 189 ALA A O 1
ATOM 1526 N N . ALA A 1 190 ? 13.260 11.129 -9.332 1.00 88.62 190 ALA A N 1
ATOM 1527 C CA . ALA A 1 190 ? 14.456 10.479 -9.855 1.00 88.62 190 ALA A CA 1
ATOM 1528 C C . ALA A 1 190 ? 14.577 9.014 -9.411 1.00 88.62 190 ALA A C 1
ATOM 1530 O O . ALA A 1 190 ? 14.716 8.100 -10.230 1.00 88.62 190 ALA A O 1
ATOM 1531 N N . MET A 1 191 ? 14.428 8.781 -8.106 1.00 92.19 191 MET A N 1
ATOM 1532 C CA . MET A 1 191 ? 14.465 7.449 -7.502 1.00 92.19 191 MET A CA 1
ATOM 1533 C C . MET A 1 191 ? 13.352 6.553 -8.044 1.00 92.19 191 MET A C 1
ATOM 1535 O O . MET A 1 191 ? 13.595 5.398 -8.403 1.00 92.19 191 MET A O 1
ATOM 1539 N N . THR A 1 192 ? 12.142 7.097 -8.186 1.00 93.56 192 THR A N 1
ATOM 1540 C CA . THR A 1 192 ? 11.017 6.357 -8.761 1.00 93.56 192 THR A CA 1
ATOM 1541 C C . THR A 1 192 ? 11.259 5.999 -10.228 1.00 93.56 192 THR A C 1
ATOM 1543 O O . THR A 1 192 ? 11.002 4.857 -10.612 1.00 93.56 192 THR A O 1
ATOM 1546 N N . MET A 1 193 ? 11.788 6.914 -11.052 1.00 91.12 193 MET A N 1
ATOM 1547 C CA . MET A 1 193 ? 12.133 6.602 -12.446 1.00 91.12 193 MET A CA 1
ATOM 1548 C C . MET A 1 193 ? 13.202 5.516 -12.515 1.00 91.12 193 MET A C 1
ATOM 1550 O O . MET A 1 193 ? 13.070 4.566 -13.282 1.00 91.12 193 MET A O 1
ATOM 1554 N N . ALA A 1 194 ? 14.245 5.602 -11.687 1.00 91.81 194 ALA A N 1
ATOM 1555 C CA . ALA A 1 194 ? 15.263 4.560 -11.617 1.00 91.81 194 ALA A CA 1
ATOM 1556 C C . ALA A 1 194 ? 14.650 3.194 -11.252 1.00 91.81 194 ALA A C 1
ATOM 1558 O O . ALA A 1 194 ? 15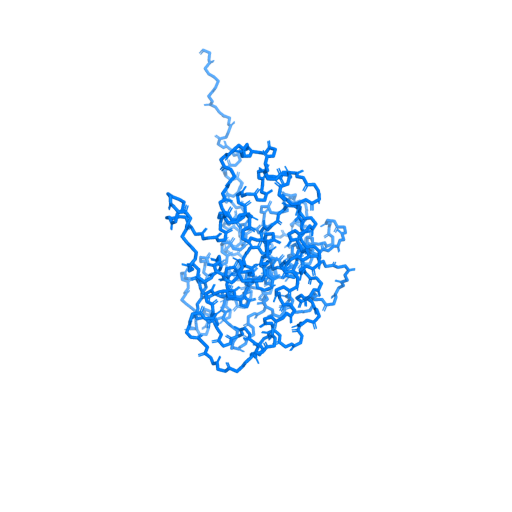.029 2.172 -11.828 1.00 91.81 194 ALA A O 1
ATOM 1559 N N . GLY A 1 195 ? 13.665 3.170 -10.348 1.00 94.69 195 GLY A N 1
ATOM 1560 C CA . GLY A 1 195 ? 12.916 1.966 -9.989 1.00 94.69 195 GLY A CA 1
ATOM 1561 C C . GLY A 1 195 ? 12.095 1.427 -11.155 1.00 94.69 195 GLY A C 1
ATOM 1562 O O . GLY A 1 195 ? 12.187 0.242 -11.478 1.00 94.69 195 GLY A O 1
ATOM 1563 N N . LEU A 1 196 ? 11.365 2.305 -11.849 1.00 94.38 196 LEU A N 1
ATOM 1564 C CA . LEU A 1 196 ? 10.576 1.951 -13.028 1.00 94.38 196 LEU A CA 1
ATOM 1565 C C . LEU A 1 196 ? 11.466 1.384 -14.138 1.00 94.38 196 LEU A C 1
ATOM 1567 O O . LEU A 1 196 ? 11.106 0.388 -14.757 1.00 94.38 196 LEU A O 1
ATOM 1571 N N . ARG A 1 197 ? 12.663 1.944 -14.343 1.00 92.75 197 ARG A N 1
ATOM 1572 C CA . ARG A 1 197 ? 13.655 1.401 -15.279 1.00 92.75 197 ARG A CA 1
ATOM 1573 C C . ARG A 1 197 ? 14.037 -0.034 -14.917 1.00 92.75 197 ARG A C 1
ATOM 1575 O O . ARG A 1 197 ? 13.999 -0.898 -15.787 1.00 92.75 197 ARG A O 1
ATOM 1582 N N . ARG A 1 198 ? 14.378 -0.303 -13.650 1.00 93.94 198 ARG A N 1
ATOM 1583 C CA . ARG A 1 198 ? 14.723 -1.664 -13.187 1.00 93.94 198 ARG A CA 1
ATOM 1584 C C . ARG A 1 198 ? 13.567 -2.638 -13.394 1.00 93.94 198 ARG A C 1
ATOM 1586 O O . ARG A 1 198 ? 13.789 -3.726 -13.909 1.00 93.94 198 ARG A O 1
ATOM 1593 N N . PHE A 1 199 ? 12.346 -2.211 -13.085 1.00 95.81 199 PHE A N 1
ATOM 1594 C CA . PHE A 1 199 ? 11.143 -3.004 -13.323 1.00 95.81 199 PHE A CA 1
ATOM 1595 C C . PHE A 1 199 ? 10.935 -3.339 -14.798 1.00 95.81 199 PHE A C 1
ATOM 1597 O O . PHE A 1 199 ? 10.732 -4.501 -15.139 1.00 95.81 199 PHE A O 1
ATOM 1604 N N . LEU A 1 200 ? 11.035 -2.350 -15.687 1.00 94.88 200 LEU A N 1
ATOM 1605 C CA . LEU A 1 200 ? 10.860 -2.572 -17.120 1.00 94.88 200 LEU A CA 1
ATOM 1606 C C . LEU A 1 200 ? 11.899 -3.551 -17.682 1.00 94.88 200 LEU A C 1
ATOM 1608 O O . LEU A 1 200 ? 11.546 -4.413 -18.482 1.00 94.88 200 LEU A O 1
ATOM 1612 N N . LEU A 1 201 ? 13.155 -3.447 -17.238 1.00 94.31 201 LEU A N 1
ATOM 1613 C CA . LEU A 1 201 ? 14.218 -4.381 -17.617 1.00 94.31 201 LEU A CA 1
ATOM 1614 C C . LEU A 1 201 ? 13.971 -5.792 -17.068 1.00 94.31 201 LEU A C 1
ATOM 1616 O O . LEU A 1 201 ? 14.165 -6.767 -17.789 1.00 94.31 201 LEU A O 1
ATOM 1620 N N . ALA A 1 202 ? 13.516 -5.909 -15.820 1.00 95.00 202 ALA A N 1
ATOM 1621 C CA . ALA A 1 202 ? 13.207 -7.197 -15.206 1.00 95.00 202 ALA A CA 1
ATOM 1622 C C . ALA A 1 202 ? 12.044 -7.905 -15.920 1.00 95.00 202 ALA A C 1
ATOM 1624 O O . ALA A 1 202 ? 12.136 -9.092 -16.226 1.00 95.00 202 ALA A O 1
ATOM 1625 N N . VAL A 1 203 ? 10.975 -7.171 -16.247 1.00 95.12 203 VAL A N 1
ATOM 1626 C CA . VAL A 1 203 ? 9.831 -7.696 -17.009 1.00 95.12 203 VAL A CA 1
ATOM 1627 C C . VAL A 1 203 ? 10.259 -8.152 -18.403 1.00 95.12 203 VAL A C 1
ATOM 1629 O O . VAL A 1 203 ? 9.874 -9.241 -18.821 1.00 95.12 203 VAL A O 1
ATOM 1632 N N . ASP A 1 204 ? 11.069 -7.360 -19.108 1.00 95.19 204 ASP A N 1
ATOM 1633 C CA . ASP A 1 204 ? 11.589 -7.719 -20.434 1.00 95.19 204 ASP A CA 1
ATOM 1634 C C . ASP A 1 204 ? 12.421 -9.006 -20.389 1.00 95.19 204 ASP A C 1
ATOM 1636 O O . ASP A 1 204 ? 12.184 -9.924 -21.172 1.00 95.19 204 ASP A O 1
ATOM 1640 N N . ALA A 1 205 ? 13.312 -9.131 -19.400 1.00 93.75 205 ALA A N 1
ATOM 1641 C CA . ALA A 1 205 ? 14.088 -10.348 -19.183 1.00 93.75 205 ALA A CA 1
ATOM 1642 C C . ALA A 1 205 ? 13.188 -11.564 -18.893 1.00 93.75 205 ALA A C 1
ATOM 1644 O O . ALA A 1 205 ? 13.372 -12.625 -19.480 1.00 93.75 205 ALA A O 1
ATOM 1645 N N . MET A 1 206 ? 12.161 -11.419 -18.047 1.00 93.81 206 MET A N 1
ATOM 1646 C CA . MET A 1 206 ? 11.211 -12.506 -17.768 1.00 93.81 206 MET A CA 1
ATOM 1647 C C . MET A 1 206 ? 10.422 -12.941 -19.008 1.00 93.81 206 MET A C 1
ATOM 1649 O O . MET A 1 206 ? 10.128 -14.128 -19.159 1.00 93.81 206 MET A O 1
ATOM 1653 N N . VAL A 1 207 ? 10.073 -11.997 -19.885 1.00 94.69 207 VAL A N 1
ATOM 1654 C CA . VAL A 1 207 ? 9.400 -12.282 -21.156 1.00 94.69 207 VAL A CA 1
ATOM 1655 C C . VAL A 1 207 ? 10.345 -12.996 -22.123 1.00 94.69 207 VAL A C 1
ATOM 1657 O O . VAL A 1 207 ? 9.958 -14.010 -22.708 1.00 94.69 207 VAL A O 1
ATOM 1660 N N . ALA A 1 208 ? 11.592 -12.533 -22.241 1.00 94.31 208 ALA A N 1
ATOM 1661 C CA . ALA A 1 208 ? 12.621 -13.183 -23.051 1.00 94.31 208 ALA A CA 1
ATOM 1662 C C . ALA A 1 208 ? 12.891 -14.628 -22.588 1.0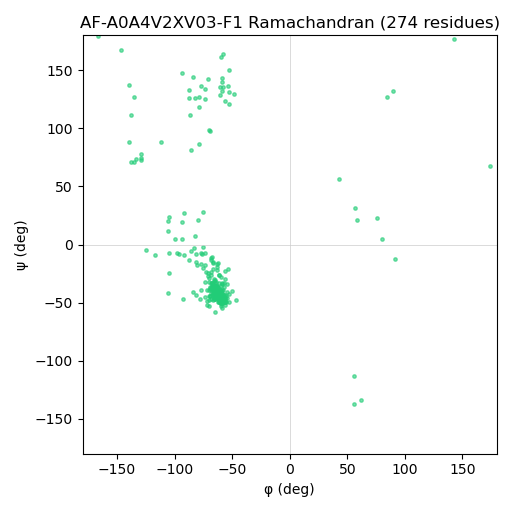0 94.31 208 ALA A C 1
ATOM 1664 O O . ALA A 1 208 ? 12.970 -15.540 -23.413 1.00 94.31 208 ALA A O 1
ATOM 1665 N N . ASP A 1 209 ? 12.913 -14.853 -21.271 1.00 93.56 209 ASP A N 1
ATOM 1666 C CA . ASP A 1 209 ? 13.079 -16.168 -20.640 1.00 93.56 209 ASP A CA 1
ATOM 1667 C C . ASP A 1 209 ? 11.813 -17.049 -20.696 1.00 93.56 209 ASP A C 1
ATOM 1669 O O . ASP A 1 209 ? 11.820 -18.171 -20.186 1.00 93.56 209 ASP A O 1
ATOM 1673 N N . ARG A 1 210 ? 10.697 -16.556 -21.258 1.00 92.50 210 ARG A N 1
ATOM 1674 C CA . ARG A 1 210 ? 9.376 -17.222 -21.273 1.00 92.50 210 ARG A CA 1
ATOM 1675 C C . ARG A 1 210 ? 8.799 -17.534 -19.884 1.00 92.50 210 ARG A C 1
ATOM 1677 O O . ARG A 1 210 ? 7.915 -18.378 -19.755 1.00 92.50 210 ARG A O 1
ATOM 1684 N N . ARG A 1 211 ? 9.263 -16.834 -18.847 1.00 91.56 211 ARG A N 1
ATOM 1685 C CA . ARG A 1 211 ? 8.708 -16.888 -17.481 1.00 91.56 211 ARG A CA 1
ATOM 1686 C C . ARG A 1 211 ? 7.472 -16.004 -17.315 1.00 91.56 211 ARG A C 1
ATOM 1688 O O . ARG A 1 211 ? 6.752 -16.145 -16.333 1.00 91.56 211 ARG A O 1
ATOM 1695 N N . LEU A 1 212 ? 7.239 -15.098 -18.262 1.00 92.38 212 LEU A N 1
ATOM 1696 C CA . LEU A 1 212 ? 6.080 -14.219 -18.323 1.00 92.38 212 LEU A CA 1
ATOM 1697 C C . LEU A 1 212 ? 5.603 -14.115 -19.772 1.00 92.38 212 LEU A C 1
ATOM 1699 O O . LEU A 1 212 ? 6.414 -13.972 -20.687 1.00 92.38 212 LEU A O 1
ATOM 1703 N N . HIS A 1 213 ? 4.293 -14.171 -20.006 1.00 94.56 213 HIS A N 1
ATOM 1704 C CA . HIS A 1 213 ? 3.772 -14.020 -21.362 1.00 94.56 213 HIS A CA 1
ATOM 1705 C C . HIS A 1 213 ? 3.925 -12.565 -21.845 1.00 94.56 213 HIS A C 1
ATOM 1707 O O . HIS A 1 213 ? 3.693 -11.628 -21.082 1.00 94.56 213 HIS A O 1
ATOM 1713 N N . GLN A 1 214 ? 4.248 -12.348 -23.127 1.00 93.75 214 GLN A N 1
ATOM 1714 C CA . GLN A 1 214 ? 4.470 -11.005 -23.698 1.00 93.75 214 GLN A CA 1
ATOM 1715 C C . GLN A 1 214 ? 3.299 -10.041 -23.433 1.00 93.75 214 GLN A C 1
ATOM 1717 O O . GLN A 1 214 ? 3.506 -8.866 -23.124 1.00 93.75 214 GLN A O 1
ATOM 1722 N N . THR A 1 215 ? 2.055 -10.515 -23.574 1.00 94.31 215 THR A N 1
ATOM 1723 C CA . THR A 1 215 ? 0.861 -9.680 -23.350 1.00 94.31 215 THR A CA 1
ATOM 1724 C C . THR A 1 215 ? 0.705 -9.283 -21.885 1.00 94.31 215 THR A C 1
ATOM 1726 O O . THR A 1 215 ? 0.329 -8.144 -21.611 1.00 94.31 215 THR A O 1
ATOM 1729 N N . GLU A 1 216 ? 1.036 -10.185 -20.962 1.00 93.19 216 GLU A N 1
ATOM 1730 C CA . GLU A 1 216 ? 0.998 -9.941 -19.522 1.00 93.19 216 GLU A CA 1
ATOM 1731 C C . GLU A 1 216 ? 2.106 -8.967 -19.109 1.00 93.19 216 GLU A C 1
ATOM 1733 O O . GLU A 1 216 ? 1.820 -7.952 -18.477 1.00 93.19 216 GLU A O 1
ATOM 1738 N N . GLY A 1 217 ? 3.343 -9.191 -19.571 1.00 92.81 217 GLY A N 1
ATOM 1739 C CA . GLY A 1 217 ? 4.463 -8.276 -19.342 1.00 92.81 217 GLY A CA 1
ATOM 1740 C C . GLY A 1 217 ? 4.178 -6.866 -19.853 1.00 92.81 217 GLY A C 1
ATOM 1741 O O . GLY A 1 217 ? 4.357 -5.890 -19.125 1.00 92.81 217 GLY A O 1
ATOM 1742 N N . ARG A 1 218 ? 3.614 -6.742 -21.061 1.00 94.25 218 ARG A N 1
ATOM 1743 C CA . ARG A 1 218 ? 3.179 -5.448 -21.606 1.00 94.25 218 ARG A CA 1
ATOM 1744 C C . ARG A 1 218 ? 2.085 -4.794 -20.757 1.00 94.25 218 ARG A C 1
ATOM 1746 O O . ARG A 1 218 ? 2.116 -3.575 -20.582 1.00 94.25 218 ARG A O 1
ATOM 1753 N N . ALA A 1 219 ? 1.099 -5.557 -20.285 1.00 93.62 219 ALA A N 1
ATOM 1754 C CA . ALA A 1 219 ? 0.010 -5.026 -19.467 1.00 93.62 219 ALA A CA 1
ATOM 1755 C C . ALA A 1 219 ? 0.532 -4.499 -18.122 1.00 93.62 219 ALA A C 1
ATOM 1757 O O . ALA A 1 219 ? 0.232 -3.362 -17.759 1.00 93.62 219 ALA A O 1
ATOM 1758 N N . LEU A 1 220 ? 1.378 -5.277 -17.441 1.00 93.12 220 LEU A N 1
ATOM 1759 C CA . LEU A 1 220 ? 2.038 -4.884 -16.194 1.00 93.12 220 LEU A CA 1
ATOM 1760 C C . LEU A 1 220 ? 2.905 -3.633 -16.383 1.00 93.12 220 LEU A C 1
ATOM 1762 O O . LEU A 1 220 ? 2.723 -2.641 -15.677 1.00 93.12 220 LEU A O 1
ATOM 1766 N N . ALA A 1 221 ? 3.776 -3.636 -17.396 1.00 93.38 221 ALA A N 1
ATOM 1767 C CA . ALA A 1 221 ? 4.631 -2.502 -17.730 1.00 93.38 221 ALA A CA 1
ATOM 1768 C C . ALA A 1 221 ? 3.829 -1.214 -17.948 1.00 93.38 221 ALA A C 1
ATOM 1770 O O . ALA A 1 221 ? 4.177 -0.159 -17.417 1.00 93.38 221 ALA A O 1
ATOM 1771 N N . ARG A 1 222 ? 2.729 -1.291 -18.709 1.00 93.75 222 ARG A N 1
ATOM 1772 C CA . ARG A 1 222 ? 1.876 -0.130 -18.988 1.00 93.75 222 ARG A CA 1
ATOM 1773 C C . ARG A 1 222 ? 1.165 0.385 -17.742 1.00 93.75 222 ARG A C 1
ATOM 1775 O O . ARG A 1 222 ? 1.116 1.600 -17.562 1.00 93.75 222 ARG A O 1
ATOM 1782 N N . THR A 1 223 ? 0.635 -0.502 -16.902 1.00 94.25 223 THR A N 1
ATOM 1783 C CA . THR A 1 223 ? -0.035 -0.124 -15.648 1.00 94.25 223 THR A CA 1
ATOM 1784 C C . THR A 1 223 ? 0.903 0.666 -14.742 1.00 94.25 223 THR A C 1
ATOM 1786 O O . THR A 1 223 ? 0.561 1.772 -14.320 1.00 94.25 223 THR A O 1
ATOM 1789 N N . GLU A 1 224 ? 2.117 0.163 -14.522 1.00 94.50 224 GLU A N 1
ATOM 1790 C CA . GLU A 1 224 ? 3.088 0.840 -13.660 1.00 94.50 224 GLU A CA 1
ATOM 1791 C C . GLU A 1 224 ? 3.632 2.128 -14.283 1.00 94.50 224 GLU A C 1
ATOM 1793 O O . GLU A 1 224 ? 3.728 3.149 -13.601 1.00 94.50 224 GLU A O 1
ATOM 1798 N N . CYS A 1 225 ? 3.890 2.143 -15.597 1.00 91.94 225 CYS A N 1
ATOM 1799 C CA . CYS A 1 225 ? 4.237 3.381 -16.297 1.00 91.94 225 CYS A CA 1
ATOM 1800 C C . CYS A 1 225 ? 3.150 4.446 -16.103 1.00 91.94 225 CYS A C 1
ATOM 1802 O O . CYS A 1 225 ? 3.473 5.584 -15.771 1.00 91.94 225 CYS A O 1
ATOM 1804 N N . HIS A 1 226 ? 1.865 4.099 -16.258 1.00 91.38 226 HIS A N 1
ATOM 1805 C CA . HIS A 1 226 ? 0.762 5.033 -16.012 1.00 91.38 226 HIS A CA 1
ATOM 1806 C C . HIS A 1 226 ? 0.748 5.533 -14.564 1.00 91.38 226 HIS A C 1
ATOM 1808 O O . HIS A 1 226 ? 0.553 6.728 -14.339 1.00 91.38 226 HIS A O 1
ATOM 1814 N N . ALA A 1 227 ? 0.938 4.641 -13.590 1.00 91.81 227 ALA A N 1
ATOM 1815 C CA . ALA A 1 227 ? 0.917 4.990 -12.174 1.00 91.81 227 ALA A CA 1
ATOM 1816 C C . ALA A 1 227 ? 2.049 5.961 -11.792 1.00 91.81 227 ALA A C 1
ATOM 1818 O O . ALA A 1 227 ? 1.812 6.909 -11.040 1.00 91.81 227 ALA A O 1
ATOM 1819 N N . VAL A 1 228 ? 3.257 5.763 -12.331 1.00 90.44 228 VAL A N 1
ATOM 1820 C CA . VAL A 1 228 ? 4.401 6.661 -12.107 1.00 90.44 228 VAL A CA 1
ATOM 1821 C C . VAL A 1 228 ? 4.233 7.976 -12.878 1.00 90.44 228 VAL A C 1
ATOM 1823 O O . VAL A 1 228 ? 4.391 9.046 -12.296 1.00 90.44 228 VAL A O 1
ATOM 1826 N N . LEU A 1 229 ? 3.832 7.928 -14.155 1.00 86.19 229 LEU A N 1
ATOM 1827 C CA . LEU A 1 229 ? 3.588 9.119 -14.987 1.00 86.19 229 LEU A CA 1
ATOM 1828 C C . LEU A 1 229 ? 2.528 10.053 -14.406 1.00 86.19 229 LEU A C 1
ATOM 1830 O O . LEU A 1 229 ? 2.701 11.270 -14.436 1.00 86.19 229 LEU A O 1
ATOM 1834 N N . ARG A 1 230 ? 1.457 9.504 -13.826 1.00 87.31 230 ARG A N 1
ATOM 1835 C CA . ARG A 1 230 ? 0.432 10.307 -13.144 1.00 87.31 230 ARG A CA 1
ATOM 1836 C C . ARG A 1 230 ? 0.938 10.955 -11.858 1.00 87.31 230 ARG A C 1
ATOM 1838 O O . ARG A 1 230 ? 0.484 12.048 -11.538 1.00 87.31 230 ARG A O 1
ATOM 1845 N N . ALA A 1 231 ? 1.853 10.306 -11.137 1.00 86.94 231 ALA A N 1
ATOM 1846 C CA . ALA A 1 231 ? 2.429 10.858 -9.911 1.00 86.94 231 ALA A CA 1
ATOM 1847 C C . ALA A 1 231 ? 3.375 12.042 -10.189 1.00 86.94 231 ALA A C 1
ATOM 1849 O O . ALA A 1 231 ? 3.492 12.936 -9.356 1.00 86.94 231 ALA A O 1
ATOM 1850 N N . TYR A 1 232 ? 4.001 12.085 -11.372 1.00 84.19 232 TYR A N 1
ATOM 1851 C CA . TYR A 1 232 ? 4.957 13.129 -11.756 1.00 84.19 232 TYR A CA 1
ATOM 1852 C C . TYR A 1 232 ? 4.612 13.733 -13.127 1.00 84.19 232 TYR A C 1
ATOM 1854 O O . TYR A 1 232 ? 5.316 13.490 -14.100 1.00 84.19 232 TYR A O 1
ATOM 1862 N N . PRO A 1 233 ? 3.559 14.554 -13.263 1.00 72.25 233 PRO A N 1
ATOM 1863 C CA . PRO A 1 233 ? 3.086 15.025 -14.572 1.00 72.25 233 PRO A CA 1
ATOM 1864 C C . PRO A 1 233 ? 4.048 15.993 -15.292 1.00 72.25 233 PRO A C 1
ATOM 1866 O O . PRO A 1 233 ? 3.888 16.266 -16.485 1.00 72.25 233 PRO A O 1
ATOM 1869 N N . ALA A 1 234 ? 5.056 16.531 -14.600 1.00 74.94 234 ALA A N 1
ATOM 1870 C CA . ALA A 1 234 ? 6.011 17.470 -15.177 1.00 74.94 234 ALA A CA 1
ATOM 1871 C C . ALA A 1 234 ? 6.947 16.777 -16.186 1.00 74.94 234 ALA A C 1
ATOM 1873 O O . ALA A 1 234 ? 7.975 16.210 -15.822 1.00 74.94 234 ALA A O 1
ATOM 1874 N N . ARG A 1 235 ? 6.633 16.890 -17.486 1.00 65.56 235 ARG A N 1
ATOM 1875 C CA . ARG A 1 235 ? 7.426 16.327 -18.604 1.00 65.56 235 ARG A CA 1
ATOM 1876 C C . ARG A 1 235 ? 8.910 16.720 -18.614 1.00 65.56 235 ARG A C 1
ATOM 1878 O O . ARG A 1 235 ? 9.690 16.069 -19.302 1.00 65.56 235 ARG A O 1
ATOM 1885 N N . ALA A 1 236 ? 9.287 17.809 -17.944 1.00 68.31 236 ALA A N 1
ATOM 1886 C CA . ALA A 1 236 ? 10.684 18.215 -17.811 1.00 68.31 236 ALA A CA 1
ATOM 1887 C C . ALA A 1 236 ? 11.491 17.175 -17.019 1.00 68.31 236 ALA A C 1
ATOM 1889 O O . ALA A 1 236 ? 12.524 16.740 -17.508 1.00 68.31 236 ALA A O 1
ATOM 1890 N N . LEU A 1 237 ? 10.950 16.681 -15.897 1.00 69.69 237 LEU A N 1
ATOM 1891 C CA . LEU A 1 237 ? 11.598 15.667 -15.057 1.00 69.69 237 LEU A CA 1
ATOM 1892 C C . LEU A 1 237 ? 11.783 14.339 -15.805 1.00 69.69 237 LEU A C 1
ATOM 1894 O O . LEU A 1 237 ? 12.814 13.690 -15.680 1.00 69.69 237 LEU A O 1
ATOM 1898 N N . TRP A 1 238 ? 10.815 13.960 -16.644 1.00 70.56 238 TRP A N 1
ATOM 1899 C CA . TRP A 1 238 ? 10.912 12.766 -17.495 1.00 70.56 238 TRP A CA 1
ATOM 1900 C C . TRP A 1 238 ? 11.998 12.883 -18.557 1.00 70.56 238 TRP A C 1
ATOM 1902 O O . TRP A 1 238 ? 12.784 11.958 -18.743 1.00 70.56 238 TRP A O 1
ATOM 1912 N N . ARG A 1 239 ? 12.036 14.020 -19.263 1.00 68.25 239 ARG A N 1
ATOM 1913 C CA . ARG A 1 239 ? 13.048 14.277 -20.295 1.00 68.25 239 ARG A CA 1
ATOM 1914 C C . ARG A 1 239 ? 14.441 14.403 -19.700 1.00 68.25 239 ARG A C 1
ATOM 1916 O O . ARG A 1 239 ? 15.393 13.967 -20.327 1.00 68.25 239 ARG A O 1
ATOM 1923 N N . GLU A 1 240 ? 14.554 14.969 -18.509 1.00 72.38 240 GLU A N 1
ATOM 1924 C CA . GLU A 1 240 ? 15.814 15.039 -17.780 1.00 72.38 240 GLU A CA 1
ATOM 1925 C C . GLU A 1 240 ? 16.312 13.643 -17.387 1.00 72.38 240 GLU A C 1
ATOM 1927 O O . GLU A 1 240 ? 17.485 13.342 -17.574 1.00 72.38 240 GLU A O 1
ATOM 1932 N N . HIS A 1 241 ? 15.423 12.767 -16.908 1.00 70.00 241 HIS A N 1
ATOM 1933 C CA . HIS A 1 241 ? 15.815 11.428 -16.465 1.00 70.00 241 HIS A CA 1
ATOM 1934 C C . HIS A 1 241 ? 16.080 10.433 -17.588 1.00 70.00 241 HIS A C 1
ATOM 1936 O O . HIS A 1 241 ? 16.994 9.620 -17.474 1.00 70.00 241 HIS A O 1
ATOM 1942 N N . TRP A 1 242 ? 15.277 10.456 -18.649 1.00 67.06 242 TRP A N 1
ATOM 1943 C CA . TRP A 1 242 ? 15.323 9.428 -19.690 1.00 67.06 242 TRP A CA 1
ATOM 1944 C C . TRP A 1 242 ? 15.537 9.973 -21.096 1.00 67.06 242 TRP A C 1
ATOM 1946 O O . TRP A 1 242 ? 15.671 9.183 -22.025 1.00 67.06 242 TRP A O 1
ATOM 1956 N N . GLY A 1 243 ? 15.563 11.291 -21.302 1.00 67.81 243 GLY A N 1
ATOM 1957 C CA . GLY A 1 243 ? 15.609 11.864 -22.646 1.00 67.81 243 GLY A CA 1
ATOM 1958 C C . GLY A 1 243 ? 14.443 11.356 -23.498 1.00 67.81 243 GLY A C 1
ATOM 1959 O O . GLY A 1 243 ? 13.279 11.647 -23.219 1.00 67.81 243 GLY A O 1
ATOM 1960 N N . ASP A 1 244 ? 14.755 10.572 -24.532 1.00 64.88 244 ASP A N 1
ATOM 1961 C CA . ASP A 1 244 ? 13.803 9.882 -25.413 1.00 64.88 244 ASP A CA 1
ATOM 1962 C C . ASP A 1 244 ? 13.586 8.384 -25.068 1.00 64.88 244 ASP A C 1
ATOM 1964 O O . ASP A 1 244 ? 12.886 7.665 -25.801 1.00 64.88 244 ASP A O 1
ATOM 1968 N N . GLY A 1 245 ? 14.194 7.906 -23.977 1.00 66.44 245 GLY A N 1
ATOM 1969 C CA . GLY A 1 245 ? 14.229 6.512 -23.524 1.00 66.44 245 GLY A CA 1
ATOM 1970 C C . GLY A 1 245 ? 15.191 5.621 -24.316 1.00 66.44 245 GLY A C 1
ATOM 1971 O O . GLY A 1 245 ? 14.977 4.408 -24.406 1.00 66.44 245 GLY A O 1
ATOM 1972 N N . SER A 1 246 ? 16.199 6.203 -24.971 1.00 66.81 246 SER A N 1
ATOM 1973 C CA . SER A 1 246 ? 17.192 5.491 -25.794 1.00 66.81 246 SER A CA 1
ATOM 1974 C C . SER A 1 246 ? 18.070 4.502 -25.021 1.00 66.81 246 SER A C 1
ATOM 1976 O O . SER A 1 246 ? 18.646 3.600 -25.627 1.00 66.81 246 SER A O 1
ATOM 1978 N N . ASP A 1 247 ? 18.116 4.597 -23.698 1.00 78.44 247 ASP A N 1
ATOM 1979 C CA . ASP A 1 247 ? 18.861 3.711 -22.801 1.00 78.44 247 ASP A CA 1
ATOM 1980 C C . ASP A 1 247 ? 18.092 2.432 -22.404 1.00 78.44 247 ASP A C 1
ATOM 1982 O O . ASP A 1 247 ? 18.643 1.556 -21.731 1.00 78.44 247 ASP A O 1
ATOM 1986 N N . LEU A 1 248 ? 16.820 2.320 -22.803 1.00 86.50 248 LEU A N 1
ATOM 1987 C CA . LEU A 1 248 ? 15.980 1.133 -22.625 1.00 86.50 248 LEU A CA 1
ATOM 1988 C C . LEU A 1 248 ? 16.019 0.220 -23.864 1.00 86.50 248 LEU A C 1
ATOM 1990 O O . LEU A 1 248 ? 16.066 0.738 -24.984 1.00 86.50 248 LEU A O 1
ATOM 1994 N N . PRO A 1 249 ? 15.899 -1.114 -23.710 1.00 91.25 249 PRO A N 1
ATOM 1995 C CA . PRO A 1 249 ? 15.669 -2.032 -24.824 1.00 91.25 249 PRO A CA 1
ATOM 1996 C C . PRO A 1 249 ? 14.392 -1.697 -25.609 1.00 91.25 249 PRO A C 1
ATOM 1998 O O . PRO A 1 249 ? 13.519 -0.954 -25.148 1.00 91.25 249 PRO A O 1
ATOM 2001 N N . VAL A 1 250 ? 14.279 -2.253 -26.820 1.00 90.69 250 VAL A N 1
ATOM 2002 C CA . VAL A 1 250 ? 13.231 -1.893 -27.793 1.00 90.69 250 VAL A CA 1
ATOM 2003 C C . VAL A 1 250 ? 11.820 -2.056 -27.222 1.00 90.69 250 VAL A C 1
ATOM 2005 O O . VAL A 1 250 ? 11.004 -1.143 -27.370 1.00 90.69 250 VAL A O 1
ATOM 2008 N N . GLU A 1 251 ? 11.524 -3.179 -26.563 1.00 91.56 251 GLU A N 1
ATOM 2009 C CA . GLU A 1 251 ? 10.185 -3.453 -26.027 1.00 91.56 251 GLU A CA 1
ATOM 2010 C C . GLU A 1 251 ? 9.831 -2.560 -24.821 1.00 91.56 251 GLU A C 1
ATOM 2012 O O . GLU A 1 251 ? 8.840 -1.828 -24.923 1.00 91.56 251 GLU A O 1
ATOM 2017 N N . PRO A 1 252 ? 10.644 -2.476 -23.747 1.00 91.00 252 PRO A N 1
ATOM 2018 C CA . PRO A 1 252 ? 10.491 -1.489 -22.677 1.00 91.00 252 PRO A CA 1
ATOM 2019 C C . PRO A 1 252 ? 10.260 -0.060 -23.166 1.00 91.00 252 PRO A C 1
ATOM 2021 O O . PRO A 1 252 ? 9.316 0.613 -22.738 1.00 91.00 252 PRO A O 1
ATOM 2024 N N . ARG A 1 253 ? 11.079 0.395 -24.122 1.00 90.25 253 ARG A N 1
ATOM 2025 C CA . ARG A 1 253 ? 10.949 1.724 -24.725 1.00 90.25 253 ARG A CA 1
ATOM 2026 C C . ARG A 1 253 ? 9.612 1.881 -25.442 1.00 90.25 253 ARG A C 1
ATOM 2028 O O . ARG A 1 253 ? 8.964 2.922 -25.320 1.00 90.25 253 ARG A O 1
ATOM 2035 N N . ARG A 1 254 ? 9.174 0.862 -26.189 1.00 90.12 254 ARG A N 1
ATOM 2036 C CA . ARG A 1 254 ? 7.879 0.863 -26.885 1.00 90.12 254 ARG A CA 1
ATOM 2037 C C . ARG A 1 254 ? 6.717 0.931 -25.896 1.00 90.12 254 ARG A C 1
ATOM 2039 O O . ARG A 1 254 ? 5.780 1.695 -26.136 1.00 90.12 254 ARG A O 1
ATOM 2046 N N . TRP A 1 255 ? 6.760 0.169 -24.803 1.00 91.00 255 TRP A N 1
ATOM 2047 C CA . TRP A 1 255 ? 5.708 0.185 -23.783 1.00 91.00 255 TRP A CA 1
ATOM 2048 C C . TRP A 1 255 ? 5.587 1.566 -23.143 1.00 91.00 255 TRP A C 1
ATOM 2050 O O . TRP A 1 255 ? 4.491 2.131 -23.139 1.00 91.00 255 TRP A O 1
ATOM 2060 N N . LEU A 1 256 ? 6.714 2.139 -22.713 1.00 88.19 256 LEU A N 1
ATOM 2061 C CA . LEU A 1 256 ? 6.779 3.472 -22.122 1.00 88.19 256 LEU A CA 1
ATOM 2062 C C . LEU A 1 256 ? 6.274 4.560 -23.083 1.00 88.19 256 LEU A C 1
ATOM 2064 O O . LEU A 1 256 ? 5.394 5.341 -22.722 1.00 88.19 256 LEU A O 1
ATOM 2068 N N . ARG A 1 257 ? 6.772 4.591 -24.329 1.00 86.31 257 ARG A N 1
ATOM 2069 C CA . ARG A 1 257 ? 6.330 5.568 -25.344 1.00 86.31 257 ARG A CA 1
ATOM 2070 C C . ARG A 1 257 ? 4.835 5.459 -25.633 1.00 86.31 257 ARG A C 1
ATOM 2072 O O . ARG A 1 257 ? 4.188 6.477 -25.861 1.00 86.31 257 ARG A O 1
ATOM 2079 N N . GLY A 1 258 ? 4.282 4.245 -25.605 1.00 85.50 258 GLY A N 1
ATOM 2080 C CA . GLY A 1 258 ? 2.841 4.032 -25.716 1.00 85.50 258 GLY A CA 1
ATOM 2081 C C . GLY A 1 258 ? 2.069 4.772 -24.624 1.00 85.50 258 GLY A C 1
ATOM 2082 O O . GLY A 1 258 ? 1.125 5.487 -24.932 1.00 85.50 258 GLY A O 1
ATOM 2083 N N . VAL A 1 259 ? 2.510 4.666 -23.369 1.00 86.88 259 VAL A N 1
ATOM 2084 C CA . VAL A 1 259 ? 1.860 5.345 -22.236 1.00 86.88 259 VAL A CA 1
ATOM 2085 C C . VAL A 1 259 ? 1.979 6.867 -22.324 1.00 86.88 259 VAL A C 1
ATOM 2087 O O . VAL A 1 259 ? 0.996 7.568 -22.090 1.00 86.88 259 VAL A O 1
ATOM 2090 N N . VAL A 1 260 ? 3.150 7.388 -22.702 1.00 82.50 260 VAL A N 1
ATOM 2091 C CA . VAL A 1 260 ? 3.345 8.836 -22.899 1.00 82.50 260 VAL A CA 1
ATOM 2092 C C . VAL A 1 260 ? 2.373 9.370 -23.955 1.00 82.50 260 VAL A C 1
ATOM 2094 O O . VAL A 1 260 ? 1.677 10.351 -23.709 1.00 82.50 260 VAL A O 1
ATOM 2097 N N . ARG A 1 261 ? 2.237 8.679 -25.094 1.00 82.38 261 ARG A N 1
ATOM 2098 C CA . ARG A 1 261 ? 1.275 9.056 -26.144 1.00 82.38 261 ARG A CA 1
ATOM 2099 C C . ARG A 1 261 ? -0.173 9.056 -25.654 1.00 82.38 261 ARG A C 1
ATOM 2101 O O . ARG A 1 261 ? -0.928 9.948 -26.033 1.00 82.38 261 ARG A O 1
ATOM 2108 N N . ASP A 1 262 ? -0.556 8.082 -24.833 1.00 83.81 262 ASP A N 1
ATOM 2109 C CA . ASP A 1 262 ? -1.920 7.972 -24.304 1.00 83.81 262 ASP A CA 1
ATOM 2110 C C . ASP A 1 262 ? -2.263 9.147 -23.370 1.00 83.81 262 ASP A C 1
ATOM 2112 O O . ASP A 1 262 ? -3.365 9.696 -23.428 1.00 83.81 262 ASP A O 1
ATOM 2116 N N . LEU A 1 263 ? -1.306 9.576 -22.542 1.00 76.88 263 LEU A N 1
ATOM 2117 C CA . LEU A 1 263 ? -1.465 10.749 -21.675 1.00 76.88 263 LEU A CA 1
ATOM 2118 C C . LEU A 1 263 ? -1.518 12.054 -22.481 1.00 76.88 263 LEU A C 1
ATOM 2120 O O . LEU A 1 263 ? -2.307 12.946 -22.166 1.00 76.88 263 LEU A O 1
ATOM 2124 N N . ASP A 1 264 ? -0.728 12.144 -23.549 1.00 73.31 264 ASP A N 1
ATOM 2125 C CA . ASP A 1 264 ? -0.669 13.316 -24.420 1.00 73.31 264 ASP A CA 1
ATOM 2126 C C . ASP A 1 264 ? -1.960 13.484 -25.237 1.00 73.31 264 ASP A C 1
ATOM 2128 O O . ASP A 1 264 ? -2.517 14.582 -25.298 1.00 73.31 264 ASP A O 1
ATOM 2132 N N . GLY A 1 265 ? -2.479 12.392 -25.809 1.00 63.88 265 GLY A N 1
ATOM 2133 C CA . GLY A 1 265 ? -3.728 12.383 -26.578 1.00 63.88 265 GLY A CA 1
ATOM 2134 C C . GLY A 1 265 ? -4.989 12.563 -25.726 1.00 63.88 265 GLY A C 1
ATOM 2135 O O . GLY A 1 265 ? -6.003 13.054 -26.224 1.00 63.88 265 GLY A O 1
ATOM 2136 N N . GLY A 1 266 ? -4.934 12.224 -24.433 1.00 55.34 266 GLY A N 1
ATOM 2137 C CA . GLY A 1 266 ? -6.016 12.484 -23.477 1.00 55.34 266 GLY A CA 1
ATOM 2138 C C . GLY A 1 266 ? -6.191 13.968 -23.130 1.00 55.34 266 GLY A C 1
ATOM 2139 O O . GLY A 1 266 ? -7.310 14.411 -22.878 1.00 55.34 266 GLY A O 1
ATOM 2140 N N . SER A 1 267 ? -5.115 14.761 -23.185 1.00 49.41 267 SER A N 1
ATOM 2141 C CA . SER A 1 267 ? -5.143 16.205 -22.897 1.00 49.41 267 SER A CA 1
ATOM 2142 C C . SER A 1 267 ? -5.817 17.027 -24.013 1.00 49.41 267 SER A C 1
ATOM 2144 O O . SER A 1 267 ? -6.377 18.095 -23.772 1.00 49.41 267 SER A O 1
ATOM 2146 N N . SER A 1 268 ? -5.855 16.503 -25.244 1.00 41.19 268 SER A N 1
ATOM 2147 C CA . SER A 1 268 ? -6.449 17.180 -26.409 1.00 41.19 268 SER A CA 1
ATOM 2148 C C . SER A 1 268 ? -7.977 17.059 -26.514 1.00 41.19 268 SER A C 1
ATOM 2150 O O . SER A 1 268 ? -8.575 17.726 -27.353 1.00 41.19 268 SER A O 1
ATOM 2152 N N . ARG A 1 269 ? -8.636 16.237 -25.681 1.00 42.50 269 ARG A N 1
ATOM 2153 C CA . ARG A 1 269 ? -10.093 15.988 -25.758 1.00 42.50 269 ARG A CA 1
ATOM 2154 C C . ARG A 1 269 ? -10.968 16.881 -24.865 1.00 42.50 269 ARG A C 1
ATOM 2156 O O . ARG A 1 269 ? -12.179 16.708 -24.875 1.00 42.50 269 ARG A O 1
ATOM 2163 N N . SER A 1 270 ? -10.402 17.866 -24.157 1.00 39.56 270 SER A N 1
ATOM 2164 C CA . SER A 1 270 ? -11.161 18.753 -23.246 1.00 39.56 270 SER A CA 1
ATOM 2165 C C . SER A 1 270 ? -11.418 20.179 -23.774 1.00 39.56 270 SER A C 1
ATOM 2167 O O . SER A 1 270 ? -11.638 21.109 -23.002 1.00 39.56 270 SER A O 1
ATOM 2169 N N . LYS A 1 271 ? -11.399 20.396 -25.097 1.00 42.28 271 LYS A N 1
ATOM 2170 C CA . LYS A 1 271 ? -11.829 21.670 -25.707 1.00 42.28 271 LYS A CA 1
ATOM 2171 C C . LYS A 1 271 ? -12.624 21.429 -26.991 1.00 42.28 271 LYS A C 1
ATOM 2173 O O . LYS A 1 271 ? -12.040 21.389 -28.066 1.00 42.28 271 LYS A O 1
ATOM 2178 N N . SER A 1 272 ? -13.942 21.259 -26.878 1.00 39.72 272 SER A N 1
ATOM 2179 C CA . SER A 1 272 ? -14.940 21.720 -27.870 1.00 39.72 272 SER A CA 1
ATOM 2180 C C . SER A 1 272 ? -16.355 21.237 -27.525 1.00 39.72 272 SER A C 1
ATOM 2182 O O . SER A 1 272 ? -16.975 20.474 -28.251 1.00 39.72 272 SER A O 1
ATOM 2184 N N . THR A 1 273 ? -16.913 21.751 -26.435 1.00 42.88 273 THR A N 1
ATOM 2185 C CA . THR A 1 273 ? -18.368 21.963 -26.348 1.00 42.88 273 THR A CA 1
ATOM 2186 C C . THR A 1 273 ? -18.600 23.342 -25.755 1.00 42.88 273 THR A C 1
ATOM 2188 O O . THR A 1 273 ? -18.970 23.497 -24.598 1.00 42.88 273 THR A O 1
ATOM 2191 N N . GLY A 1 274 ? -18.287 24.356 -26.558 1.00 32.09 274 GLY A N 1
ATOM 2192 C CA . GLY A 1 274 ? -18.808 25.705 -26.396 1.00 32.09 274 GLY A CA 1
ATOM 2193 C C . GLY A 1 274 ? -19.719 25.965 -27.582 1.00 32.09 274 GLY A C 1
ATOM 2194 O O . GLY A 1 274 ? -19.244 26.413 -28.621 1.00 32.09 274 GLY A O 1
ATOM 2195 N N . LEU A 1 275 ? -20.993 25.596 -27.436 1.00 37.84 275 LEU A N 1
ATOM 2196 C CA . LEU A 1 275 ? -22.060 26.072 -28.308 1.00 37.84 275 LEU A CA 1
ATOM 2197 C C . LEU A 1 275 ? -22.108 27.606 -28.233 1.00 37.84 275 LEU A C 1
ATOM 2199 O O . LEU A 1 275 ? -22.111 28.175 -27.138 1.00 37.84 275 LEU A O 1
ATOM 2203 N N . LYS A 1 276 ? -22.169 28.245 -29.397 1.00 36.91 276 LYS A N 1
ATOM 2204 C CA . LYS A 1 276 ? -22.932 29.473 -29.606 1.00 36.91 276 LYS A CA 1
ATOM 2205 C C . LYS A 1 276 ? -24.014 29.156 -30.621 1.00 36.91 276 LYS A C 1
ATOM 2207 O O . LYS A 1 276 ? -23.692 28.393 -31.559 1.00 36.91 276 LYS A O 1
#

Solvent-accessible surface area (backbone atoms only — not comparable to full-atom values): 15302 Å² total; per-residue (Å²): 88,65,65,53,45,32,75,75,43,48,95,68,49,61,66,64,56,56,42,35,72,78,40,47,57,61,37,51,48,25,38,44,65,63,73,56,85,58,68,90,56,58,84,50,59,54,44,57,52,52,47,52,48,42,65,68,44,81,40,69,64,34,53,50,52,51,22,52,51,53,26,52,39,48,67,59,64,70,56,78,92,71,78,93,59,88,64,53,46,55,27,47,29,36,51,27,44,35,57,43,66,42,62,75,75,42,61,56,33,33,51,54,52,55,78,38,53,91,51,40,58,78,70,28,45,86,49,43,78,46,88,93,43,33,30,43,54,25,42,50,47,24,38,28,74,64,35,97,59,71,86,57,53,66,57,23,43,49,31,12,36,44,46,92,93,49,63,70,73,48,22,58,45,12,47,51,31,33,65,39,49,68,70,58,68,70,59,31,48,51,51,28,51,55,29,51,51,39,28,37,51,34,44,48,51,33,33,76,70,66,76,35,55,66,70,56,41,51,50,54,48,38,54,52,48,47,57,52,47,68,75,53,71,57,64,64,62,51,38,72,75,42,59,90,36,79,92,45,59,72,65,51,34,50,47,51,52,50,47,54,50,54,58,57,60,59,67,67,72,82,76,85,88,76,86,128